Protein AF-A0A349HQV7-F1 (afdb_monomer)

Structure (mmCIF, N/CA/C/O backbone):
data_AF-A0A349HQV7-F1
#
_entry.id   AF-A0A349HQV7-F1
#
loop_
_atom_site.group_PDB
_atom_site.id
_atom_site.type_symbol
_atom_site.label_atom_id
_atom_site.label_alt_id
_atom_site.label_comp_id
_atom_site.label_asym_id
_atom_site.label_entity_id
_atom_site.label_seq_id
_atom_site.pdbx_PDB_ins_code
_atom_site.Cartn_x
_atom_site.Cartn_y
_atom_site.Cartn_z
_atom_site.occupancy
_atom_site.B_iso_or_equiv
_atom_site.auth_seq_id
_atom_site.auth_comp_id
_atom_site.auth_asym_id
_atom_site.auth_atom_id
_atom_site.pdbx_PDB_model_num
ATOM 1 N N . MET A 1 1 ? -11.124 15.371 9.422 1.00 53.09 1 MET A N 1
ATOM 2 C CA . MET A 1 1 ? -10.637 16.451 8.534 1.00 53.09 1 MET A CA 1
ATOM 3 C C . MET A 1 1 ? -11.189 17.777 9.028 1.00 53.09 1 MET A C 1
ATOM 5 O O . MET A 1 1 ? -12.404 17.907 9.092 1.00 53.09 1 MET A O 1
ATOM 9 N N . ASN A 1 2 ? -10.343 18.726 9.435 1.00 53.84 2 ASN A N 1
ATOM 10 C CA . ASN A 1 2 ? -10.795 20.067 9.858 1.00 53.84 2 ASN A CA 1
ATOM 11 C C . ASN A 1 2 ? -10.538 21.164 8.800 1.00 53.84 2 ASN A C 1
ATOM 13 O O . ASN A 1 2 ? -10.767 22.339 9.079 1.00 53.84 2 ASN A O 1
ATOM 17 N N . GLY A 1 3 ? -10.042 20.791 7.612 1.00 57.06 3 GLY A N 1
ATOM 18 C CA . GLY A 1 3 ? -9.853 21.686 6.461 1.00 57.06 3 GLY A CA 1
ATOM 19 C C . GLY A 1 3 ? -8.806 22.789 6.656 1.00 57.06 3 GLY A C 1
ATOM 20 O O . GLY A 1 3 ? -8.738 23.720 5.859 1.00 57.06 3 GLY A O 1
ATOM 21 N N . SER A 1 4 ? -8.005 22.727 7.722 1.00 61.25 4 SER A N 1
ATOM 22 C CA . SER A 1 4 ? -7.025 23.767 8.041 1.00 61.25 4 SER A CA 1
ATOM 23 C C . SER A 1 4 ? -5.736 23.585 7.235 1.00 61.25 4 SER A C 1
ATOM 25 O O . SER A 1 4 ? -5.205 22.482 7.136 1.00 61.25 4 SER A O 1
ATOM 27 N N . THR A 1 5 ? -5.185 24.675 6.693 1.00 69.88 5 THR A N 1
ATOM 28 C CA . THR A 1 5 ? -3.901 24.648 5.974 1.00 69.88 5 THR A CA 1
ATOM 29 C C . THR A 1 5 ? -2.749 24.269 6.911 1.00 69.88 5 THR A C 1
ATOM 31 O O . THR A 1 5 ? -2.482 24.968 7.892 1.00 69.88 5 THR A O 1
ATOM 34 N N . ILE A 1 6 ? -2.029 23.194 6.581 1.00 73.06 6 ILE A N 1
ATOM 35 C CA . ILE A 1 6 ? -0.824 22.760 7.296 1.00 73.06 6 ILE A CA 1
ATOM 36 C C . ILE A 1 6 ? 0.380 23.617 6.871 1.00 73.06 6 ILE A C 1
ATOM 38 O O . ILE A 1 6 ? 0.641 23.803 5.684 1.00 73.06 6 ILE A O 1
ATOM 42 N N . LYS A 1 7 ? 1.118 24.149 7.849 1.00 74.56 7 LYS A N 1
ATOM 43 C CA . LYS A 1 7 ? 2.282 25.030 7.693 1.00 74.56 7 LYS A CA 1
ATOM 44 C C . LYS A 1 7 ? 3.554 24.318 8.143 1.00 74.56 7 LYS A C 1
ATOM 46 O O . LYS A 1 7 ? 3.571 23.579 9.125 1.00 74.56 7 LYS A O 1
ATOM 51 N N . LYS A 1 8 ? 4.653 24.590 7.440 1.00 65.94 8 LYS A N 1
ATOM 52 C CA . LYS A 1 8 ? 5.979 24.070 7.792 1.00 65.94 8 LYS A CA 1
ATOM 53 C C . LYS A 1 8 ? 6.430 24.628 9.154 1.00 65.94 8 LYS A C 1
ATOM 55 O O . LYS A 1 8 ? 6.182 25.795 9.442 1.00 65.94 8 LYS A O 1
ATOM 60 N N . TYR A 1 9 ? 7.126 23.807 9.948 1.00 69.88 9 TYR A N 1
ATOM 61 C CA . TYR A 1 9 ? 7.688 24.148 11.272 1.00 69.88 9 TYR A CA 1
ATOM 62 C C . TYR A 1 9 ? 6.670 24.420 12.394 1.00 69.88 9 TYR A C 1
ATOM 64 O O . TYR A 1 9 ? 7.011 25.048 13.394 1.00 69.88 9 TYR A O 1
ATOM 72 N N . GLN A 1 10 ? 5.437 23.932 12.258 1.00 78.25 10 GLN A N 1
ATOM 73 C CA . GLN A 1 10 ? 4.414 24.029 13.297 1.00 78.25 10 GLN A CA 1
ATOM 74 C C . GLN A 1 10 ? 4.127 22.652 13.914 1.00 78.25 10 GLN A C 1
ATOM 76 O O . GLN A 1 10 ? 4.071 21.645 13.210 1.00 78.25 10 GLN A O 1
ATOM 81 N N . THR A 1 11 ? 3.951 22.607 15.238 1.00 79.69 11 THR A N 1
ATOM 82 C CA . THR A 1 11 ? 3.523 21.394 15.951 1.00 79.69 11 THR A CA 1
ATOM 83 C C . THR A 1 11 ? 2.017 21.216 15.802 1.00 79.69 11 THR A C 1
ATOM 85 O O . THR A 1 11 ? 1.250 22.133 16.097 1.00 79.69 11 THR A O 1
ATOM 88 N N . TYR A 1 12 ? 1.600 20.018 15.398 1.00 79.69 12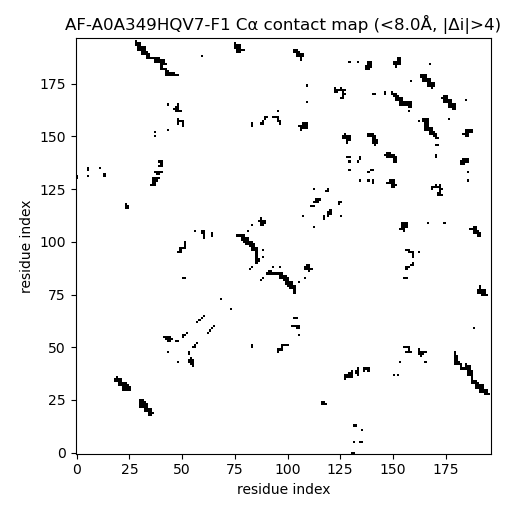 TYR A N 1
ATOM 89 C CA . TYR A 1 12 ? 0.198 19.635 15.265 1.00 79.69 12 TYR A CA 1
ATOM 90 C C . TYR A 1 12 ? -0.118 18.448 16.169 1.00 79.69 12 TYR A C 1
ATOM 92 O O . TYR A 1 12 ? 0.681 17.520 16.291 1.00 79.69 12 TYR A O 1
ATOM 100 N N . TYR A 1 13 ? -1.308 18.467 16.763 1.00 81.25 13 TYR A N 1
ATOM 101 C CA . TYR A 1 13 ? -1.877 17.326 17.469 1.00 81.25 13 TYR A CA 1
ATOM 102 C C . TYR A 1 13 ? -3.077 16.833 16.673 1.00 81.25 13 TYR A C 1
ATOM 104 O O . TYR A 1 13 ? -3.987 17.605 16.370 1.00 81.25 13 TYR A O 1
ATOM 112 N N . PHE A 1 14 ? -3.072 15.549 16.334 1.00 83.69 14 PHE A N 1
ATOM 113 C CA . PHE A 1 14 ? -4.156 14.912 15.600 1.00 83.69 14 PHE A CA 1
ATOM 114 C C . PHE A 1 14 ? -4.926 13.992 16.533 1.00 83.69 14 PHE A C 1
ATOM 116 O O . PHE A 1 14 ? -4.339 13.254 17.327 1.00 83.69 14 PHE A O 1
ATOM 123 N N . LYS A 1 15 ? -6.253 14.026 16.425 1.00 84.38 15 LYS A N 1
ATOM 124 C CA . LYS A 1 15 ? -7.096 13.018 17.057 1.00 84.38 15 LYS A CA 1
ATOM 125 C C . LYS A 1 15 ? -6.881 11.695 16.325 1.00 84.38 15 LYS A C 1
ATOM 127 O O . LYS A 1 15 ? -6.945 11.656 15.100 1.00 84.38 15 LYS A O 1
ATOM 132 N N . VAL A 1 16 ? -6.647 10.624 17.076 1.00 82.12 16 VAL A N 1
ATOM 133 C CA . VAL A 1 16 ? -6.621 9.271 16.516 1.00 82.12 16 VAL A CA 1
ATOM 134 C C . VAL A 1 16 ? -8.064 8.848 16.257 1.00 82.12 16 VAL A C 1
ATOM 136 O O . VAL A 1 16 ? -8.870 8.776 17.186 1.00 82.12 16 VAL A O 1
ATOM 139 N N . GLU A 1 17 ? -8.394 8.619 14.989 1.00 88.12 17 GLU A N 1
ATOM 140 C CA . GLU A 1 17 ? -9.711 8.162 14.543 1.00 88.12 17 GLU A CA 1
ATOM 141 C C . GLU A 1 17 ? -9.610 6.718 14.027 1.00 88.12 17 GLU A C 1
ATOM 143 O O . GLU A 1 17 ? -8.554 6.332 13.517 1.00 88.12 17 GLU A O 1
ATOM 148 N N . PRO A 1 18 ? -10.680 5.909 14.143 1.00 92.88 18 PRO A N 1
ATOM 149 C CA . PRO A 1 18 ? -10.718 4.592 13.518 1.00 92.88 18 PRO A CA 1
ATOM 150 C C . PRO A 1 18 ? -10.419 4.677 12.018 1.00 92.88 18 PRO A C 1
ATOM 152 O O . PRO A 1 18 ? -10.912 5.572 11.325 1.00 92.88 18 PRO A O 1
ATOM 155 N N . ILE A 1 19 ? -9.633 3.729 11.505 1.00 96.75 19 ILE A N 1
ATOM 156 C CA . ILE A 1 19 ? -9.333 3.665 10.073 1.00 96.75 19 ILE A CA 1
ATOM 157 C C . ILE A 1 19 ? -10.628 3.341 9.325 1.00 96.75 19 ILE A C 1
ATOM 159 O O . ILE A 1 19 ? -11.309 2.361 9.627 1.00 96.75 19 ILE A O 1
ATOM 163 N N . LYS A 1 20 ? -10.965 4.167 8.333 1.00 97.94 20 LYS A N 1
ATOM 164 C CA . LYS A 1 20 ? -12.072 3.896 7.416 1.00 97.94 20 LYS A CA 1
ATOM 165 C C . LYS A 1 20 ? -11.591 2.940 6.329 1.00 97.94 20 LYS A C 1
ATOM 167 O O . LYS A 1 20 ? -10.551 3.183 5.718 1.00 97.94 20 LYS A O 1
ATOM 172 N N . TRP A 1 21 ? -12.360 1.890 6.078 1.00 98.38 21 TRP A N 1
ATOM 173 C CA . TRP A 1 21 ? -12.013 0.828 5.138 1.00 98.38 21 TRP A CA 1
ATOM 174 C C . TRP A 1 21 ? -12.996 0.774 3.971 1.00 98.38 21 TRP A C 1
ATOM 176 O O . TRP A 1 21 ? -14.201 0.956 4.152 1.00 98.38 21 TRP A O 1
ATOM 186 N N . ARG A 1 22 ? -12.467 0.489 2.784 1.00 97.81 22 ARG A N 1
ATOM 187 C CA . ARG A 1 22 ? -13.197 0.121 1.575 1.00 97.81 22 ARG A CA 1
ATOM 188 C C . ARG A 1 22 ? -13.162 -1.392 1.428 1.00 97.81 22 ARG A C 1
ATOM 190 O O . ARG A 1 22 ? -12.083 -1.978 1.489 1.00 97.81 22 ARG A O 1
ATOM 197 N N . VAL A 1 23 ? -14.317 -2.007 1.200 1.00 98.31 23 VAL A N 1
ATOM 198 C CA . VAL A 1 23 ? -14.399 -3.432 0.860 1.00 98.31 23 VAL A CA 1
ATOM 199 C C . VAL A 1 23 ? -13.972 -3.603 -0.594 1.00 98.31 23 VAL A C 1
ATOM 201 O O . VAL A 1 23 ? -14.548 -2.967 -1.475 1.00 98.31 23 VAL A O 1
ATOM 204 N N . LEU A 1 24 ? -12.945 -4.417 -0.833 1.00 98.38 24 LEU A N 1
ATOM 205 C CA . LEU A 1 24 ? -12.506 -4.792 -2.179 1.00 98.38 24 LEU A CA 1
ATOM 206 C C . LEU A 1 24 ? -13.131 -6.109 -2.634 1.00 98.38 24 LEU A C 1
ATOM 208 O O . LEU A 1 24 ? -13.410 -6.279 -3.815 1.00 98.38 24 LEU A O 1
ATOM 212 N N . GLU A 1 25 ? -13.329 -7.035 -1.700 1.00 97.69 25 GLU A N 1
ATOM 213 C CA . GLU A 1 25 ? -13.833 -8.375 -1.970 1.00 97.69 25 GLU A CA 1
ATOM 214 C C . GLU A 1 25 ? -14.442 -8.971 -0.697 1.00 97.69 25 GLU A C 1
ATOM 216 O O . GLU A 1 25 ? -13.977 -8.690 0.413 1.00 97.69 25 GLU A O 1
ATOM 221 N N . GLU A 1 26 ? -15.459 -9.807 -0.888 1.00 96.81 26 GLU A N 1
ATOM 222 C CA . GLU A 1 26 ? -16.090 -10.642 0.129 1.00 96.81 26 GLU A CA 1
ATOM 223 C C . GLU A 1 26 ? -16.178 -12.077 -0.400 1.00 96.81 26 GLU A C 1
ATOM 225 O O . GLU A 1 26 ? -16.756 -12.316 -1.461 1.00 96.81 26 GLU A O 1
ATOM 230 N N . VAL A 1 27 ? -15.592 -13.024 0.333 1.00 95.25 27 VAL A N 1
ATOM 231 C CA . VAL A 1 27 ? -15.629 -14.462 0.029 1.00 95.25 27 VAL A CA 1
ATOM 232 C C . VAL A 1 27 ? -15.706 -15.221 1.347 1.00 95.25 27 VAL A C 1
ATOM 234 O O . VAL A 1 27 ? -14.835 -15.040 2.194 1.00 95.25 27 VAL A O 1
ATOM 237 N N . ASP A 1 28 ? -16.718 -16.072 1.517 1.00 92.88 28 ASP A N 1
ATOM 238 C CA . ASP A 1 28 ? -16.859 -16.981 2.666 1.00 92.88 28 ASP A CA 1
ATOM 239 C C . ASP A 1 28 ? -16.615 -16.298 4.033 1.00 92.88 28 ASP A C 1
ATOM 241 O O . ASP A 1 28 ? -15.686 -16.645 4.766 1.00 92.88 28 ASP A O 1
ATOM 245 N N . ASP A 1 29 ? -17.407 -15.264 4.356 1.00 94.44 29 ASP A N 1
ATOM 246 C CA . ASP A 1 29 ? -17.300 -14.421 5.570 1.00 94.44 29 ASP A CA 1
ATOM 247 C C . ASP A 1 29 ? -15.950 -13.696 5.769 1.00 94.44 29 ASP A C 1
ATOM 249 O O . ASP A 1 29 ? -15.701 -13.073 6.814 1.00 94.44 29 ASP A O 1
ATOM 253 N N . THR A 1 30 ? -15.067 -13.760 4.773 1.00 97.25 30 THR A N 1
ATOM 254 C CA . THR A 1 30 ? -13.785 -13.065 4.750 1.00 97.25 30 THR A CA 1
ATOM 255 C C . THR A 1 30 ? -13.876 -11.832 3.871 1.00 97.25 30 THR A C 1
ATOM 257 O O . THR A 1 30 ? -14.339 -11.893 2.736 1.00 97.25 30 THR A O 1
ATOM 260 N N . TYR A 1 31 ? -13.357 -10.716 4.375 1.00 98.31 31 TYR A N 1
ATOM 261 C CA . TYR A 1 31 ? -13.333 -9.447 3.658 1.00 98.31 31 TYR A CA 1
ATOM 262 C C . TYR A 1 31 ? -11.898 -9.012 3.403 1.00 98.31 31 TYR A C 1
ATOM 264 O O . TYR A 1 31 ? -11.086 -8.969 4.333 1.00 98.31 31 TYR A O 1
ATOM 272 N N . THR A 1 32 ? -11.603 -8.636 2.161 1.00 98.56 32 THR A N 1
ATOM 273 C CA . THR A 1 32 ? -10.377 -7.918 1.800 1.00 98.56 32 THR A CA 1
ATOM 274 C C . THR A 1 32 ? -10.675 -6.426 1.832 1.00 98.56 32 THR A C 1
ATOM 276 O O . THR A 1 32 ? -11.557 -5.939 1.122 1.00 98.56 32 THR A O 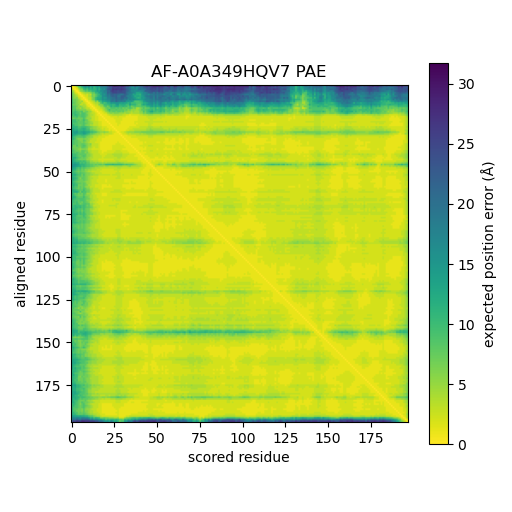1
ATOM 279 N N . LEU A 1 33 ? -9.954 -5.693 2.677 1.00 98.75 33 LEU A N 1
ATOM 280 C CA . LEU A 1 33 ? -10.208 -4.288 2.966 1.00 98.75 33 LEU A CA 1
ATOM 281 C C . LEU A 1 33 ? -8.993 -3.432 2.618 1.00 98.75 33 LEU A C 1
ATOM 283 O O . LEU A 1 33 ? -7.888 -3.750 3.044 1.00 98.75 33 LEU A O 1
ATOM 287 N N . LEU A 1 34 ? -9.207 -2.312 1.932 1.00 98.88 34 LEU A N 1
ATOM 288 C CA . LEU A 1 34 ? -8.204 -1.274 1.664 1.00 98.88 34 LEU A CA 1
ATOM 289 C C . LEU A 1 34 ? -8.541 -0.019 2.466 1.00 98.88 34 LEU A C 1
ATOM 291 O O . LEU A 1 34 ? -9.710 0.358 2.538 1.00 98.88 34 LEU A O 1
ATOM 295 N N . SER A 1 35 ? -7.558 0.663 3.054 1.00 98.75 35 SER A N 1
ATOM 296 C CA . SER A 1 35 ? -7.839 1.935 3.733 1.00 98.75 35 SER A CA 1
ATOM 297 C C . SER A 1 35 ? -8.457 2.939 2.756 1.00 98.75 35 SER A C 1
ATOM 299 O O . SER A 1 35 ? -7.968 3.113 1.642 1.00 98.75 35 SER A O 1
ATOM 301 N N . GLU A 1 36 ? -9.522 3.635 3.150 1.00 98.12 36 GLU A N 1
ATOM 302 C CA . GLU A 1 36 ? -10.215 4.583 2.265 1.00 98.12 36 GLU A CA 1
ATOM 303 C C . GLU A 1 36 ? -9.311 5.759 1.871 1.00 98.12 36 GLU A C 1
ATOM 305 O O . GLU A 1 36 ? -9.388 6.238 0.745 1.00 98.12 36 GLU A O 1
ATOM 310 N N . TYR A 1 37 ? -8.416 6.164 2.776 1.00 98.44 37 TYR A N 1
ATOM 311 C CA . TYR A 1 37 ? -7.501 7.291 2.606 1.00 98.44 37 TYR A CA 1
ATOM 312 C C . TYR A 1 37 ? -6.037 6.849 2.619 1.00 98.44 37 TYR A C 1
ATOM 314 O O . TYR A 1 37 ? -5.711 5.732 3.036 1.00 98.44 37 TYR A O 1
ATOM 322 N N . ILE A 1 38 ? -5.153 7.767 2.227 1.00 98.56 38 ILE A N 1
ATOM 323 C CA . ILE A 1 38 ? -3.710 7.676 2.453 1.00 98.56 38 ILE A CA 1
ATOM 324 C C . ILE A 1 38 ? -3.438 8.142 3.885 1.00 98.56 38 ILE A C 1
ATOM 326 O O . ILE A 1 38 ? -3.625 9.319 4.221 1.00 98.56 38 ILE A O 1
ATOM 330 N N . ILE A 1 39 ? -3.064 7.200 4.748 1.00 97.75 39 ILE A N 1
ATOM 331 C CA . ILE A 1 39 ? -3.133 7.394 6.205 1.00 97.75 39 ILE A CA 1
ATOM 332 C C . ILE A 1 39 ? -1.786 7.663 6.871 1.00 97.75 39 ILE A C 1
ATOM 334 O O . ILE A 1 39 ? -1.771 8.204 7.970 1.00 97.75 39 ILE A O 1
ATOM 338 N N . ASP A 1 40 ? -0.676 7.311 6.227 1.00 97.12 40 ASP A N 1
ATOM 339 C CA . ASP A 1 40 ? 0.662 7.469 6.798 1.00 97.12 40 ASP A CA 1
ATOM 340 C C . ASP A 1 40 ? 1.716 7.674 5.701 1.00 97.12 40 ASP A C 1
ATOM 342 O O . ASP A 1 40 ? 1.423 7.534 4.508 1.00 97.12 40 ASP A O 1
ATOM 346 N N . LYS A 1 41 ? 2.940 8.001 6.116 1.00 95.50 41 LYS A N 1
ATOM 347 C CA . LYS A 1 41 ? 4.120 8.174 5.271 1.00 95.50 41 LYS A CA 1
ATOM 348 C C . LYS A 1 41 ? 5.173 7.156 5.665 1.00 95.50 41 LYS A C 1
ATOM 350 O O . LYS A 1 41 ? 5.652 7.178 6.795 1.00 95.50 41 LYS A O 1
ATOM 355 N N . GLN A 1 42 ? 5.627 6.381 4.692 1.00 97.00 42 GLN A N 1
ATOM 356 C CA . GLN A 1 42 ? 6.766 5.495 4.868 1.00 97.00 42 GLN A CA 1
ATOM 357 C C . GLN A 1 42 ? 7.531 5.390 3.546 1.00 97.00 42 GLN A C 1
ATOM 359 O O . GLN A 1 42 ? 6.918 5.366 2.474 1.00 97.00 42 GLN A O 1
ATOM 364 N N . ILE A 1 43 ? 8.867 5.369 3.614 1.00 97.50 43 ILE A N 1
ATOM 365 C CA . ILE A 1 43 ? 9.677 5.010 2.443 1.00 97.50 43 ILE A CA 1
ATOM 366 C C . ILE A 1 43 ? 9.401 3.549 2.092 1.00 97.50 43 ILE A C 1
ATOM 368 O O . ILE A 1 43 ? 9.070 2.762 2.978 1.00 97.50 43 ILE A O 1
ATOM 372 N N . PHE A 1 44 ? 9.523 3.173 0.823 1.00 98.38 44 PHE A N 1
ATOM 373 C CA . PHE A 1 44 ? 9.373 1.768 0.460 1.00 98.38 44 PHE A CA 1
ATOM 374 C C . PHE A 1 44 ? 10.507 0.945 1.084 1.00 98.38 44 PHE A C 1
ATOM 376 O O . PHE A 1 44 ? 10.265 -0.004 1.826 1.00 98.38 44 PHE A O 1
ATOM 383 N N . ASP A 1 45 ? 11.738 1.360 0.803 1.00 98.19 45 ASP A N 1
ATOM 384 C CA . ASP A 1 45 ? 12.970 0.780 1.324 1.00 98.19 45 ASP A CA 1
ATOM 385 C C . ASP A 1 45 ? 14.124 1.774 1.125 1.00 98.19 45 ASP A C 1
ATOM 387 O O . ASP A 1 45 ? 14.016 2.700 0.315 1.00 98.19 45 ASP A O 1
ATOM 391 N N . ASN A 1 46 ? 15.237 1.588 1.833 1.00 95.31 46 ASN A N 1
ATOM 392 C CA . ASN A 1 46 ? 16.415 2.442 1.678 1.00 95.31 46 ASN A CA 1
ATOM 393 C C . ASN A 1 46 ? 17.333 2.010 0.516 1.00 95.31 46 ASN A C 1
ATOM 395 O O . ASN A 1 46 ? 18.217 2.771 0.122 1.00 95.31 46 ASN A O 1
ATOM 399 N N . ALA A 1 47 ? 17.145 0.806 -0.036 1.00 92.88 47 ALA A N 1
ATOM 400 C CA . ALA A 1 47 ? 18.011 0.272 -1.080 1.00 92.88 47 ALA A CA 1
ATOM 401 C C . ALA A 1 47 ? 17.242 -0.284 -2.282 1.00 92.88 47 ALA A C 1
ATOM 403 O O . ALA A 1 47 ? 17.480 0.175 -3.393 1.00 92.88 47 ALA A O 1
ATOM 404 N N . PHE A 1 48 ? 16.326 -1.239 -2.099 1.00 97.00 48 PHE A N 1
ATOM 405 C CA . PHE A 1 48 ? 15.785 -2.018 -3.221 1.00 97.00 48 PHE A CA 1
ATOM 406 C C . PHE A 1 48 ? 14.265 -2.188 -3.168 1.00 97.00 48 PHE A C 1
ATOM 408 O O . PHE A 1 48 ? 13.632 -2.141 -2.121 1.00 97.00 48 PHE A O 1
ATOM 415 N N . ASN A 1 49 ? 13.657 -2.461 -4.318 1.00 98.00 49 ASN A N 1
ATOM 416 C CA . ASN A 1 49 ? 12.213 -2.637 -4.479 1.00 98.00 49 ASN A CA 1
ATOM 417 C C . ASN A 1 49 ? 11.691 -4.034 -4.084 1.00 98.00 49 ASN A C 1
ATOM 419 O O . ASN A 1 49 ? 10.562 -4.401 -4.413 1.00 98.00 49 ASN A O 1
ATOM 423 N N . ASN A 1 50 ? 12.488 -4.812 -3.351 1.00 98.56 50 ASN A N 1
ATOM 424 C CA . ASN A 1 50 ? 12.112 -6.140 -2.887 1.00 98.56 50 ASN A CA 1
ATOM 425 C C . ASN A 1 50 ? 11.143 -6.043 -1.696 1.00 98.56 50 ASN A C 1
ATOM 427 O O . ASN A 1 50 ? 11.548 -5.738 -0.576 1.00 98.56 50 ASN A O 1
ATOM 431 N N . TYR A 1 51 ? 9.862 -6.340 -1.922 1.00 98.75 51 TYR A N 1
ATOM 432 C CA . TYR A 1 51 ? 8.835 -6.206 -0.887 1.00 98.75 51 TYR A CA 1
ATOM 433 C C . TYR A 1 51 ? 9.045 -7.137 0.319 1.00 98.75 51 TYR A C 1
ATOM 435 O O . TYR A 1 51 ? 8.864 -6.700 1.457 1.00 98.75 51 TYR A O 1
ATOM 443 N N . GLU A 1 52 ? 9.466 -8.389 0.101 1.00 98.69 52 GLU A N 1
ATOM 444 C CA . GLU A 1 52 ? 9.701 -9.384 1.165 1.00 98.69 52 GLU A CA 1
ATOM 445 C C . GLU A 1 52 ? 10.643 -8.852 2.256 1.00 98.69 52 GLU A C 1
ATOM 447 O O . GLU A 1 52 ? 10.410 -9.098 3.446 1.00 98.69 52 GLU A O 1
ATOM 452 N N . ARG A 1 53 ? 11.671 -8.102 1.838 1.00 98.25 53 ARG A N 1
ATOM 453 C CA . ARG A 1 53 ? 12.743 -7.566 2.689 1.00 98.25 53 ARG A CA 1
ATOM 454 C C . ARG A 1 53 ? 12.637 -6.064 2.961 1.00 98.25 53 ARG A C 1
ATOM 456 O O . ARG A 1 53 ? 13.535 -5.519 3.589 1.00 98.25 53 ARG A O 1
ATOM 463 N N . SER A 1 54 ? 11.579 -5.415 2.484 1.00 98.62 54 SER A N 1
ATOM 464 C CA . SER A 1 54 ? 11.429 -3.961 2.563 1.00 98.62 54 SER A CA 1
ATOM 465 C C . SER A 1 54 ? 11.160 -3.457 3.983 1.00 98.62 54 SER A C 1
ATOM 467 O O . SER A 1 54 ? 10.387 -4.063 4.738 1.00 98.62 54 SER A O 1
ATOM 469 N N . GLU A 1 55 ? 11.697 -2.277 4.302 1.00 98.44 55 GLU A N 1
ATOM 470 C CA . GLU A 1 55 ? 11.328 -1.532 5.515 1.00 98.44 55 GLU A CA 1
ATOM 471 C C . GLU A 1 55 ? 9.814 -1.255 5.592 1.00 98.44 55 GLU A C 1
ATOM 473 O O . GLU A 1 55 ? 9.226 -1.280 6.676 1.00 98.44 55 GLU A O 1
ATOM 478 N N . MET A 1 56 ? 9.150 -1.038 4.448 1.00 98.75 56 MET A N 1
ATOM 479 C CA . MET A 1 56 ? 7.693 -0.889 4.372 1.00 98.75 56 MET A CA 1
ATOM 480 C C . MET A 1 56 ? 6.960 -2.108 4.938 1.00 98.75 56 MET A C 1
ATOM 482 O O . MET A 1 56 ? 6.062 -1.962 5.772 1.00 98.75 56 MET A O 1
ATOM 486 N N . ARG A 1 57 ? 7.325 -3.321 4.502 1.00 98.75 57 ARG A N 1
ATOM 487 C CA . ARG A 1 57 ? 6.678 -4.555 4.964 1.00 98.75 57 ARG A CA 1
ATOM 488 C C . ARG A 1 57 ? 6.919 -4.787 6.452 1.00 98.75 57 ARG A C 1
ATOM 490 O O . ARG A 1 57 ? 5.982 -5.174 7.162 1.00 98.75 57 ARG A O 1
ATOM 497 N N . GLU A 1 58 ? 8.145 -4.547 6.917 1.00 98.62 58 GLU A N 1
ATOM 498 C CA . GLU A 1 58 ? 8.493 -4.638 8.335 1.00 98.62 58 GLU A CA 1
ATOM 499 C C . GLU A 1 58 ? 7.637 -3.674 9.165 1.00 98.62 58 GLU A C 1
ATOM 501 O O . GLU A 1 58 ? 6.993 -4.083 10.134 1.00 98.62 58 GLU A O 1
ATOM 506 N N . TRP A 1 59 ? 7.558 -2.408 8.754 1.00 98.75 59 TRP A N 1
ATOM 507 C CA . TRP A 1 59 ? 6.760 -1.397 9.437 1.00 98.75 59 TRP A CA 1
ATOM 508 C C . TRP A 1 59 ? 5.266 -1.750 9.460 1.00 98.75 59 TRP A C 1
ATOM 510 O O . TRP A 1 59 ? 4.644 -1.664 10.524 1.00 98.75 59 TRP A O 1
ATOM 520 N N . LEU A 1 60 ? 4.701 -2.205 8.332 1.00 98.88 60 LEU A N 1
ATOM 521 C CA . LEU A 1 60 ? 3.293 -2.607 8.216 1.00 98.88 60 LEU A CA 1
ATOM 522 C C . LEU A 1 60 ? 2.929 -3.719 9.209 1.00 98.88 60 LEU A C 1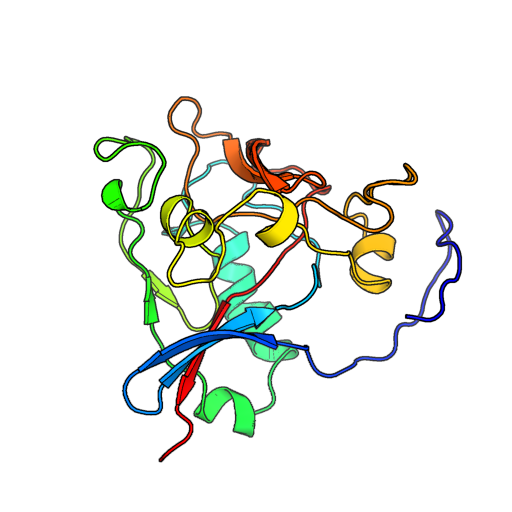
ATOM 524 O O . LEU A 1 60 ? 1.915 -3.623 9.903 1.00 98.88 60 LEU A O 1
ATOM 528 N N . ASN A 1 61 ? 3.762 -4.759 9.296 1.00 98.81 61 ASN A N 1
ATOM 529 C CA . ASN A 1 61 ? 3.472 -5.958 10.089 1.00 98.81 61 ASN A CA 1
ATOM 530 C C . ASN A 1 61 ? 3.945 -5.869 11.546 1.00 98.81 61 ASN A C 1
ATOM 532 O O . ASN A 1 61 ? 3.486 -6.653 12.376 1.00 98.81 61 ASN A O 1
ATOM 536 N N . ASN A 1 62 ? 4.791 -4.890 11.878 1.00 98.62 62 ASN A N 1
ATOM 537 C CA . ASN A 1 62 ? 5.234 -4.624 13.243 1.00 98.62 62 ASN A CA 1
ATOM 538 C C . ASN A 1 62 ? 4.595 -3.345 13.790 1.00 98.62 62 ASN A C 1
ATOM 540 O O . ASN A 1 62 ? 3.540 -3.399 14.423 1.00 98.62 62 ASN A O 1
ATOM 544 N N . SER A 1 63 ? 5.234 -2.195 13.583 1.00 97.94 63 SER A N 1
ATOM 545 C CA . SER A 1 63 ? 4.869 -0.925 14.220 1.00 97.94 63 SER A CA 1
ATOM 546 C C . SER A 1 63 ? 3.440 -0.492 13.902 1.00 97.94 63 SER A C 1
ATOM 548 O O . SER A 1 63 ? 2.682 -0.173 14.819 1.00 97.94 63 SER A O 1
ATOM 550 N N . PHE A 1 64 ? 3.050 -0.524 12.625 1.00 98.25 64 PHE A N 1
ATOM 551 C CA . PHE A 1 64 ? 1.707 -0.147 12.199 1.00 98.25 64 PHE A CA 1
ATOM 552 C C . PHE A 1 64 ? 0.663 -1.119 12.752 1.00 98.25 64 PHE A C 1
ATOM 554 O O . PHE A 1 64 ? -0.230 -0.696 13.482 1.00 98.25 64 PHE A O 1
ATOM 561 N N . TYR A 1 65 ? 0.799 -2.424 12.493 1.00 98.56 65 TYR A N 1
ATOM 562 C CA . TYR A 1 65 ? -0.140 -3.430 12.999 1.00 98.56 65 TYR A CA 1
ATOM 563 C C . TYR A 1 65 ? -0.313 -3.359 14.522 1.00 98.56 65 TYR A C 1
ATOM 565 O O . TYR A 1 65 ? -1.427 -3.465 15.042 1.00 98.56 65 TYR A O 1
ATOM 573 N N . ASN A 1 66 ? 0.779 -3.151 15.262 1.00 98.06 66 ASN A N 1
ATOM 574 C CA . ASN A 1 66 ? 0.706 -3.141 16.713 1.00 98.06 66 ASN A CA 1
ATOM 575 C C . ASN A 1 66 ? 0.040 -1.900 17.296 1.00 98.06 66 ASN A C 1
ATOM 577 O O . ASN A 1 66 ? -0.618 -2.030 18.330 1.00 98.06 66 ASN A O 1
ATOM 581 N N . LYS A 1 67 ? 0.199 -0.752 16.634 1.00 95.62 67 LYS A N 1
ATOM 582 C CA . LYS A 1 67 ? -0.334 0.545 17.057 1.00 95.62 67 LYS A CA 1
ATOM 583 C C . LYS A 1 67 ? -1.761 0.792 16.564 1.00 95.62 67 LYS A C 1
ATOM 585 O O . LYS A 1 67 ? -2.542 1.405 17.284 1.00 95.62 67 LYS A O 1
ATOM 590 N N . SER A 1 68 ? -2.086 0.344 15.354 1.00 96.06 68 SER A N 1
ATOM 591 C CA . SER A 1 68 ? -3.331 0.694 14.659 1.00 96.06 68 SER A CA 1
ATOM 592 C C . SER A 1 68 ? -4.525 -0.170 15.054 1.00 96.06 68 SER A C 1
ATOM 594 O O . SER A 1 68 ? -5.658 0.251 14.842 1.00 96.06 68 SER A O 1
ATOM 596 N N . PHE A 1 69 ? -4.290 -1.358 15.619 1.00 97.06 69 PHE A N 1
ATOM 597 C CA . PHE A 1 69 ? -5.347 -2.314 15.949 1.00 97.06 69 PHE A CA 1
ATOM 598 C C . PHE A 1 69 ? -5.327 -2.691 17.431 1.00 97.06 69 PHE A C 1
ATOM 600 O O . PHE A 1 69 ? -4.287 -3.023 18.007 1.00 97.06 69 PHE A O 1
ATOM 607 N N . SER A 1 70 ? -6.505 -2.697 18.043 1.00 96.19 70 SER A N 1
ATOM 608 C CA . SER A 1 70 ? -6.738 -3.225 19.384 1.00 96.19 70 SER A CA 1
ATOM 609 C C . SER A 1 70 ? -6.527 -4.740 19.441 1.00 96.19 70 SER A C 1
ATOM 611 O O . SER A 1 70 ? -6.551 -5.438 18.426 1.00 96.19 70 SER A O 1
ATOM 613 N N . THR A 1 71 ? -6.382 -5.284 20.652 1.00 96.81 71 THR A N 1
ATOM 614 C CA . THR A 1 71 ? -6.293 -6.736 20.863 1.00 96.81 71 THR A CA 1
ATOM 615 C C . THR A 1 71 ? -7.456 -7.478 20.207 1.00 96.81 71 THR A C 1
ATOM 617 O O . THR A 1 71 ? -7.228 -8.501 19.571 1.00 96.81 71 THR A O 1
ATOM 620 N N . LEU A 1 72 ? -8.683 -6.952 20.308 1.00 95.00 72 LEU A N 1
ATOM 621 C CA . LEU A 1 72 ? -9.867 -7.583 19.725 1.00 95.00 72 LEU A CA 1
ATOM 622 C C . LEU A 1 72 ? -9.824 -7.569 18.192 1.00 95.00 72 LEU A C 1
ATOM 624 O O . LEU A 1 72 ? -10.034 -8.612 17.575 1.00 95.00 72 LEU A O 1
ATOM 628 N N . GLU A 1 73 ? -9.494 -6.435 17.574 1.00 96.44 73 GLU A N 1
ATOM 629 C CA . GLU A 1 73 ? -9.378 -6.327 16.110 1.00 96.44 73 GLU A CA 1
ATOM 630 C C . GLU A 1 73 ? -8.293 -7.259 15.566 1.00 96.44 73 GLU A C 1
ATOM 632 O O . GLU A 1 73 ? -8.525 -7.982 14.598 1.00 96.44 73 GLU A O 1
ATOM 637 N N . LYS A 1 74 ? -7.144 -7.349 16.250 1.00 97.69 74 LYS A N 1
ATOM 638 C CA . LYS A 1 74 ? -6.061 -8.278 15.893 1.00 97.69 74 LYS A CA 1
ATOM 639 C C . LYS A 1 74 ? -6.520 -9.736 15.842 1.00 97.69 74 LYS A C 1
ATOM 641 O O . LYS A 1 74 ? -6.006 -10.499 15.029 1.00 97.69 74 LYS A O 1
ATOM 646 N N . THR A 1 75 ? -7.503 -10.142 16.654 1.00 97.06 75 THR A N 1
ATOM 647 C CA . THR A 1 75 ? -8.039 -11.514 16.582 1.00 97.06 75 THR A CA 1
ATOM 648 C C . THR A 1 75 ? -8.805 -11.797 15.292 1.00 97.06 75 THR A C 1
ATOM 650 O O . THR A 1 75 ? -8.946 -12.967 14.932 1.00 97.06 75 THR A O 1
ATOM 653 N N . ARG A 1 76 ? -9.308 -10.761 14.612 1.00 97.19 76 ARG A N 1
ATOM 654 C CA . ARG A 1 76 ? -10.086 -10.865 13.372 1.00 97.19 76 ARG A CA 1
ATOM 655 C C . ARG A 1 76 ? -9.217 -10.755 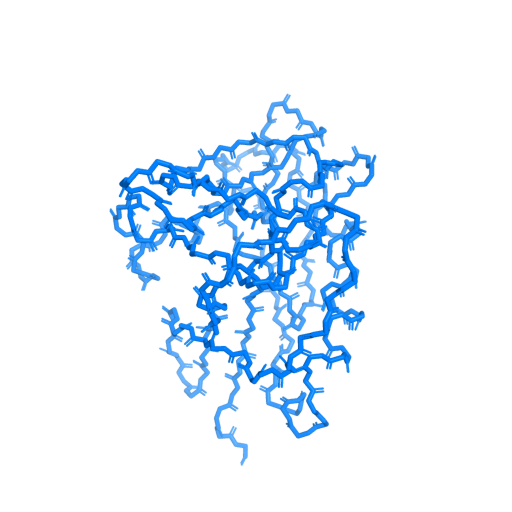12.123 1.00 97.19 76 ARG A C 1
ATOM 657 O O . ARG A 1 76 ? -9.635 -11.241 11.079 1.00 97.19 76 ARG A O 1
ATOM 664 N N . ILE A 1 77 ? -8.020 -10.173 12.227 1.00 98.38 77 ILE A N 1
ATOM 665 C CA . ILE A 1 77 ? -7.091 -10.018 11.100 1.00 98.38 77 ILE A CA 1
ATOM 666 C C . ILE A 1 77 ? -6.398 -11.350 10.788 1.00 98.38 77 ILE A C 1
ATOM 668 O O . ILE A 1 77 ? -5.664 -11.929 11.602 1.00 98.38 77 ILE A O 1
ATOM 672 N N . LEU A 1 78 ? -6.605 -11.826 9.567 1.00 98.31 78 LEU A N 1
ATOM 673 C CA . LEU A 1 78 ? -6.038 -13.062 9.049 1.00 98.31 78 LEU A CA 1
ATOM 674 C C . LEU A 1 78 ? -4.578 -12.869 8.639 1.00 98.31 78 LEU A C 1
ATOM 676 O O . LEU A 1 78 ? -4.172 -11.803 8.184 1.00 98.31 78 LEU A O 1
ATOM 680 N N . THR A 1 79 ? -3.776 -13.922 8.804 1.00 98.62 79 THR A N 1
ATOM 681 C CA . THR A 1 79 ? -2.477 -13.992 8.122 1.00 98.62 79 THR A CA 1
ATOM 682 C C . THR A 1 79 ? -2.744 -14.428 6.693 1.00 98.62 79 THR A C 1
ATOM 684 O O . THR A 1 79 ? -3.388 -15.452 6.482 1.00 98.62 79 THR A O 1
ATOM 687 N N . THR A 1 80 ? -2.270 -13.648 5.732 1.00 98.31 80 THR A N 1
ATOM 688 C CA . THR A 1 80 ? -2.533 -13.849 4.308 1.00 98.31 80 THR A CA 1
ATOM 689 C C . THR A 1 80 ? -1.249 -14.253 3.608 1.00 98.31 80 THR A C 1
ATOM 691 O O . THR A 1 80 ? -0.224 -13.601 3.800 1.00 98.31 80 THR A O 1
ATOM 694 N N . ILE A 1 81 ? -1.312 -15.290 2.771 1.00 98.69 81 ILE A N 1
ATOM 695 C CA . ILE A 1 81 ? -0.252 -15.552 1.796 1.00 98.69 81 ILE A CA 1
ATOM 696 C C . ILE A 1 81 ? -0.372 -14.481 0.712 1.00 98.69 81 ILE A C 1
ATOM 698 O O . ILE A 1 81 ? -1.329 -14.483 -0.060 1.00 98.69 81 ILE A O 1
ATOM 702 N N . VAL A 1 82 ? 0.573 -13.549 0.687 1.00 98.75 82 VAL A N 1
ATOM 703 C CA . VAL A 1 82 ? 0.630 -12.472 -0.302 1.00 98.75 82 VAL A CA 1
ATOM 704 C C . VAL A 1 82 ? 1.511 -12.936 -1.458 1.00 98.75 82 VAL A C 1
ATOM 706 O O . VAL A 1 82 ? 2.698 -13.208 -1.269 1.00 98.75 82 VAL A O 1
ATOM 709 N N . ASP A 1 83 ? 0.922 -13.053 -2.650 1.00 98.75 83 ASP A N 1
ATOM 710 C CA . ASP A 1 83 ? 1.628 -13.481 -3.861 1.00 98.75 83 ASP A CA 1
ATOM 711 C C . ASP A 1 83 ? 2.488 -12.343 -4.418 1.00 98.75 83 ASP A C 1
ATOM 713 O O . ASP A 1 83 ? 1.952 -11.421 -5.027 1.00 98.75 83 ASP A O 1
ATOM 717 N N . ASN A 1 84 ? 3.807 -12.397 -4.217 1.00 98.75 84 ASN A N 1
ATOM 718 C CA . ASN A 1 84 ? 4.775 -11.417 -4.728 1.00 98.75 84 ASN A CA 1
ATOM 719 C C . ASN A 1 84 ? 5.482 -11.887 -6.006 1.00 98.75 84 ASN A C 1
ATOM 721 O O . ASN A 1 84 ? 6.468 -11.276 -6.430 1.00 98.75 84 ASN A O 1
ATOM 725 N N . SER A 1 85 ? 4.981 -12.955 -6.631 1.00 98.62 85 SER A N 1
ATOM 726 C CA . SER A 1 85 ? 5.522 -13.454 -7.887 1.00 98.62 85 SER A CA 1
ATOM 727 C C . SER A 1 85 ? 5.333 -12.448 -9.024 1.00 98.62 85 SER A C 1
ATOM 729 O O . SER A 1 85 ? 4.497 -11.537 -8.974 1.00 98.62 85 SER A O 1
ATOM 731 N N . ALA A 1 86 ? 6.091 -12.655 -10.103 1.00 98.62 86 ALA A N 1
ATOM 732 C CA . ALA A 1 86 ? 6.046 -11.819 -11.297 1.00 98.62 86 ALA A CA 1
ATOM 733 C C . ALA A 1 86 ? 4.630 -11.687 -11.891 1.00 98.62 86 ALA A C 1
ATOM 735 O O . ALA A 1 86 ? 4.315 -10.648 -12.473 1.00 98.62 86 ALA A O 1
ATOM 736 N N . SER A 1 87 ? 3.759 -12.686 -11.685 1.00 98.25 87 SER A N 1
ATOM 737 C CA . SER A 1 87 ? 2.365 -12.684 -12.151 1.00 98.25 87 SER A CA 1
ATOM 738 C C . SER A 1 87 ? 1.557 -11.492 -11.624 1.00 98.25 87 SER A C 1
ATOM 740 O O . SER A 1 87 ? 0.657 -11.019 -12.309 1.00 98.25 87 SER A O 1
ATOM 742 N N . THR A 1 88 ? 1.919 -10.966 -10.449 1.00 98.38 88 THR A N 1
ATOM 743 C CA . THR A 1 88 ? 1.244 -9.832 -9.800 1.00 98.38 88 THR A CA 1
ATOM 744 C C . THR A 1 88 ? 1.852 -8.475 -10.159 1.00 98.38 88 THR A C 1
ATOM 746 O O . THR A 1 88 ? 1.351 -7.435 -9.732 1.00 98.38 88 THR A O 1
ATOM 749 N N . THR A 1 89 ? 2.909 -8.457 -10.973 1.00 98.56 89 THR A N 1
ATOM 750 C CA . THR A 1 89 ? 3.589 -7.237 -11.431 1.00 98.56 89 THR A CA 1
ATOM 751 C C . THR A 1 89 ? 3.135 -6.835 -12.841 1.00 98.56 89 THR A C 1
ATOM 753 O O . THR A 1 89 ? 2.255 -7.468 -13.421 1.00 98.56 89 THR A O 1
ATOM 756 N N . ILE A 1 90 ? 3.744 -5.799 -13.430 1.00 97.19 90 ILE A N 1
ATOM 757 C CA . ILE A 1 90 ? 3.480 -5.398 -14.824 1.00 97.19 90 ILE A CA 1
ATOM 758 C C . ILE A 1 90 ? 3.833 -6.482 -15.859 1.00 97.19 90 ILE A C 1
ATOM 760 O O . ILE A 1 90 ? 3.260 -6.496 -16.946 1.00 97.19 90 ILE A O 1
ATOM 764 N N . SER A 1 91 ? 4.764 -7.384 -15.538 1.00 97.25 91 SER A N 1
ATOM 765 C CA . SER A 1 91 ? 5.230 -8.438 -16.440 1.00 97.25 91 SER A CA 1
ATOM 766 C C . SER A 1 91 ? 5.332 -9.768 -15.707 1.00 97.25 91 SER A C 1
ATOM 768 O O . SER A 1 91 ? 5.978 -9.855 -14.665 1.00 97.25 91 SER A O 1
ATOM 770 N N . SER A 1 92 ? 4.795 -10.833 -16.303 1.00 96.25 92 SER A N 1
ATOM 771 C CA . SER A 1 92 ? 4.887 -12.201 -15.776 1.00 96.25 92 SER A CA 1
ATOM 772 C C . SER A 1 92 ? 6.315 -12.762 -15.734 1.00 96.25 92 SER A C 1
ATOM 774 O O . SER A 1 92 ? 6.514 -13.877 -15.262 1.00 96.25 92 SER A O 1
ATOM 776 N N . SER A 1 93 ? 7.309 -12.010 -16.216 1.00 97.06 93 SER A N 1
ATOM 777 C CA . SER A 1 93 ? 8.736 -12.338 -16.155 1.00 97.06 93 SER A CA 1
ATOM 778 C C . SER A 1 93 ? 9.566 -11.234 -15.483 1.00 97.06 93 SER A C 1
ATOM 780 O O . SER A 1 93 ? 10.721 -11.021 -15.849 1.00 97.06 93 SER A O 1
ATOM 782 N N . ASN A 1 94 ? 8.976 -10.471 -14.558 1.00 98.31 94 ASN A N 1
ATOM 783 C CA . ASN A 1 94 ? 9.678 -9.412 -13.837 1.00 98.31 94 ASN A CA 1
ATOM 784 C C . ASN A 1 94 ? 10.809 -9.982 -12.957 1.00 98.31 94 ASN A C 1
ATOM 786 O O . ASN A 1 94 ? 10.508 -10.739 -12.032 1.00 98.31 94 ASN A O 1
ATOM 790 N N . PRO A 1 95 ? 12.088 -9.629 -13.211 1.00 98.06 95 PRO A N 1
ATOM 791 C CA . PRO A 1 95 ? 13.223 -10.208 -12.501 1.00 98.06 95 PRO A CA 1
ATOM 792 C C . PRO A 1 95 ? 13.357 -9.677 -11.069 1.00 98.06 95 PRO A C 1
ATOM 794 O O . PRO A 1 95 ? 14.064 -10.285 -10.275 1.00 98.06 95 PRO A O 1
ATOM 797 N N . ASN A 1 96 ? 12.667 -8.581 -10.734 1.00 98.31 96 ASN A N 1
ATOM 798 C CA . ASN A 1 96 ? 12.702 -7.969 -9.406 1.00 98.31 96 ASN A CA 1
ATOM 799 C C . ASN A 1 96 ? 11.611 -8.515 -8.470 1.00 98.31 96 ASN A C 1
ATOM 801 O O . ASN A 1 96 ? 11.542 -8.118 -7.308 1.00 98.31 96 ASN A O 1
ATOM 805 N N . ALA A 1 97 ? 10.739 -9.408 -8.961 1.00 98.38 97 ALA A N 1
ATOM 806 C CA . ALA A 1 97 ? 9.770 -10.112 -8.124 1.00 98.38 97 ALA A CA 1
ATOM 807 C C . ALA A 1 97 ? 10.470 -10.903 -7.002 1.00 98.38 97 ALA A C 1
ATOM 809 O O . ALA A 1 97 ? 11.631 -11.295 -7.124 1.00 98.38 97 ALA A O 1
ATOM 810 N N . CYS A 1 98 ? 9.760 -11.158 -5.905 1.00 98.56 98 CYS A N 1
ATOM 811 C CA . CYS A 1 98 ? 10.321 -11.823 -4.727 1.00 98.56 98 CYS A CA 1
ATOM 812 C C . CYS A 1 98 ? 9.432 -12.971 -4.242 1.00 98.56 98 CYS A C 1
ATOM 814 O O . CYS A 1 98 ? 8.390 -13.264 -4.832 1.00 98.56 98 CYS A O 1
ATOM 816 N N . ASN A 1 99 ? 9.845 -13.642 -3.164 1.00 98.75 99 ASN A N 1
ATOM 817 C CA . ASN A 1 99 ? 9.055 -14.732 -2.608 1.00 98.75 99 ASN A CA 1
ATOM 818 C C . ASN A 1 99 ? 7.743 -14.223 -2.007 1.00 98.75 99 ASN A C 1
ATOM 820 O O . ASN A 1 99 ? 7.619 -13.077 -1.556 1.00 98.75 99 ASN A O 1
ATOM 824 N N . ASN A 1 100 ? 6.768 -15.124 -1.958 1.00 98.81 100 ASN A N 1
ATOM 825 C CA . ASN A 1 100 ? 5.511 -14.882 -1.269 1.00 98.81 100 ASN A CA 1
ATOM 826 C C . ASN A 1 100 ? 5.745 -14.717 0.233 1.00 98.81 100 ASN A C 1
ATOM 828 O O . ASN A 1 100 ? 6.619 -15.357 0.820 1.00 98.81 100 ASN A O 1
ATOM 832 N N . THR A 1 101 ? 4.930 -13.874 0.854 1.00 98.88 101 THR A N 1
ATOM 833 C CA . THR A 1 101 ? 5.031 -13.534 2.276 1.00 98.88 101 THR A CA 1
ATOM 834 C C . THR A 1 101 ? 3.779 -13.952 3.035 1.00 98.88 101 THR A C 1
ATOM 836 O O . THR A 1 101 ? 2.739 -14.226 2.442 1.00 98.88 101 THR A O 1
ATOM 839 N N . ASN A 1 102 ? 3.881 -14.017 4.363 1.00 98.81 102 ASN A N 1
ATOM 840 C CA . ASN A 1 102 ? 2.750 -14.243 5.261 1.00 98.81 102 ASN A CA 1
ATOM 841 C C . ASN A 1 102 ? 2.500 -12.966 6.062 1.00 98.81 102 ASN A C 1
ATOM 843 O O . ASN A 1 102 ? 3.201 -12.712 7.042 1.00 98.81 102 ASN A O 1
ATOM 847 N N . ASP A 1 103 ? 1.518 -12.172 5.638 1.00 98.88 103 ASP A N 1
ATOM 848 C CA . ASP A 1 103 ? 1.328 -10.808 6.134 1.00 98.88 103 ASP A CA 1
ATOM 849 C C . ASP A 1 103 ? -0.044 -10.625 6.793 1.00 98.88 103 ASP A C 1
ATOM 851 O O . ASP A 1 103 ? -1.055 -11.180 6.358 1.00 98.88 103 ASP A O 1
ATOM 855 N N . LYS A 1 104 ? -0.076 -9.829 7.863 1.00 98.81 104 LYS A N 1
ATOM 856 C CA . LYS A 1 104 ? -1.305 -9.323 8.497 1.00 98.81 104 LYS A CA 1
ATOM 857 C C . LYS A 1 104 ? -1.784 -8.039 7.831 1.00 98.81 104 LYS A C 1
ATOM 859 O O . LYS A 1 104 ? -2.985 -7.813 7.718 1.00 98.81 104 LYS A O 1
ATOM 864 N N . VAL A 1 105 ? -0.832 -7.206 7.416 1.00 98.94 105 VAL A N 1
ATOM 865 C CA . VAL A 1 105 ? -1.067 -5.941 6.723 1.00 98.94 105 VAL A CA 1
ATOM 866 C C . VAL A 1 105 ? -0.120 -5.872 5.532 1.00 98.94 105 VAL A C 1
ATOM 868 O O . VAL A 1 105 ? 1.070 -6.154 5.674 1.00 98.94 105 VAL A O 1
ATOM 871 N N . TYR A 1 106 ? -0.635 -5.515 4.361 1.00 98.94 106 TYR A N 1
ATOM 872 C CA . TYR A 1 106 ? 0.145 -5.467 3.122 1.00 98.94 106 TYR A CA 1
ATOM 873 C C . TYR A 1 106 ? -0.303 -4.319 2.209 1.00 98.94 106 TYR A C 1
ATOM 875 O O . TYR A 1 106 ? -1.203 -3.563 2.562 1.00 98.94 106 TYR A O 1
ATOM 883 N N . LEU A 1 107 ? 0.346 -4.150 1.056 1.00 98.94 107 LEU A N 1
ATOM 884 C CA . LEU A 1 107 ? -0.068 -3.206 0.008 1.00 98.94 107 LEU A CA 1
ATOM 885 C C . LEU A 1 107 ? -0.653 -3.962 -1.187 1.00 98.94 107 LEU A C 1
ATOM 887 O O . LEU A 1 107 ? -0.300 -5.115 -1.423 1.00 98.94 107 LEU A O 1
ATOM 891 N N . LEU A 1 108 ? -1.492 -3.310 -1.990 1.00 98.88 108 LEU A N 1
ATOM 892 C CA . LEU A 1 108 ? -1.924 -3.894 -3.263 1.00 98.88 108 LEU A CA 1
ATOM 893 C C . LEU A 1 108 ? -0.736 -4.077 -4.218 1.00 98.88 108 LEU A C 1
ATOM 895 O O . LEU A 1 108 ? 0.197 -3.270 -4.239 1.00 98.88 108 LEU A O 1
ATOM 899 N N . SER A 1 109 ? -0.783 -5.126 -5.033 1.00 98.88 109 SER A N 1
ATOM 900 C CA . SER A 1 109 ? 0.089 -5.278 -6.201 1.00 98.88 109 SER A CA 1
ATOM 901 C C . SER A 1 109 ? -0.357 -4.427 -7.390 1.00 98.88 109 SER A C 1
ATOM 903 O O . SER A 1 109 ? -1.452 -3.862 -7.415 1.00 98.88 109 SER A O 1
ATOM 905 N N . TYR A 1 110 ? 0.487 -4.395 -8.419 1.00 98.75 110 TYR A N 1
ATOM 906 C CA . TYR A 1 110 ? 0.187 -3.835 -9.731 1.00 98.75 110 TYR A CA 1
ATOM 907 C C . TYR A 1 110 ? -1.089 -4.438 -10.330 1.00 98.75 110 TYR A C 1
ATOM 909 O O . TYR A 1 110 ? -1.951 -3.696 -10.801 1.00 98.75 110 TYR A O 1
ATOM 917 N N . GLN A 1 111 ? -1.235 -5.768 -10.308 1.00 98.56 111 GLN A N 1
ATOM 918 C CA . GLN A 1 111 ? -2.417 -6.422 -10.879 1.00 98.56 111 GLN A CA 1
ATOM 919 C C . GLN A 1 111 ? -3.669 -6.211 -10.028 1.00 98.56 111 GLN A C 1
ATOM 921 O O . GLN A 1 111 ? -4.731 -5.918 -10.571 1.00 98.56 111 GLN A O 1
ATOM 926 N N . GLU A 1 112 ? -3.554 -6.265 -8.699 1.00 98.69 112 GLU A N 1
ATOM 927 C CA . GLU A 1 112 ? -4.683 -5.980 -7.806 1.00 98.69 112 GLU A CA 1
ATOM 928 C C . GLU A 1 112 ? -5.183 -4.541 -7.968 1.00 98.69 112 GLU A C 1
ATOM 930 O O . GLU A 1 112 ? -6.388 -4.318 -8.042 1.00 98.69 112 GLU A O 1
ATOM 935 N N . ALA A 1 113 ? -4.279 -3.569 -8.128 1.00 98.44 113 ALA A N 1
ATOM 936 C CA . ALA A 1 113 ? -4.645 -2.186 -8.424 1.00 98.44 113 ALA A CA 1
ATOM 937 C C . ALA A 1 113 ? -5.342 -2.030 -9.790 1.00 98.44 113 ALA A C 1
ATOM 939 O O . ALA A 1 113 ? -6.000 -1.026 -10.025 1.00 98.44 113 ALA A O 1
ATOM 940 N N . ARG A 1 114 ? -5.246 -3.003 -10.701 1.00 97.81 114 ARG A N 1
ATOM 941 C CA . ARG A 1 114 ? -5.942 -3.005 -12.003 1.00 97.81 114 ARG A CA 1
ATOM 942 C C . ARG A 1 114 ? -7.181 -3.894 -12.029 1.00 97.81 114 ARG A C 1
ATOM 944 O O . ARG A 1 114 ? -7.831 -3.994 -13.068 1.00 97.81 114 ARG A O 1
ATOM 951 N N . SER A 1 115 ? -7.496 -4.550 -10.918 1.00 97.94 115 SER A N 1
ATOM 952 C CA . SER A 1 115 ? -8.584 -5.514 -10.853 1.00 97.94 115 SER A CA 1
ATOM 953 C C . SER A 1 115 ? -9.937 -4.808 -10.923 1.00 97.94 115 SER A C 1
ATOM 955 O O . SER A 1 115 ? -10.286 -4.010 -10.050 1.00 97.94 115 SER A O 1
ATOM 957 N N . SER A 1 116 ? -10.737 -5.128 -11.944 1.00 97.06 116 SER A N 1
ATOM 958 C CA . SER A 1 116 ? -12.136 -4.694 -12.006 1.00 97.06 116 SER A CA 1
ATOM 959 C C . SER A 1 116 ? -12.987 -5.347 -10.916 1.00 97.06 116 SER A C 1
ATOM 961 O O . SER A 1 116 ? -13.947 -4.724 -10.470 1.00 97.06 116 SER A O 1
ATOM 963 N N . THR A 1 117 ? -12.608 -6.536 -10.430 1.00 96.38 11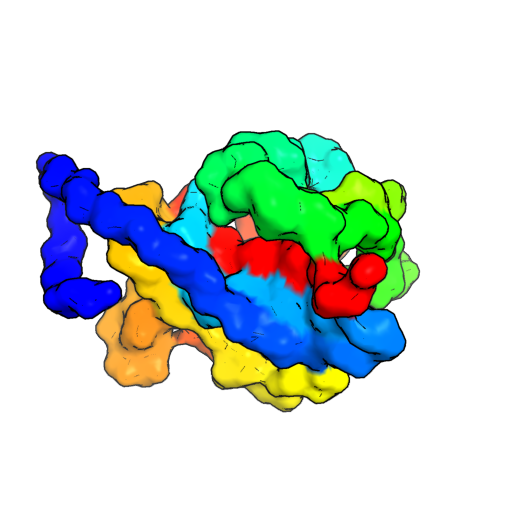7 THR A N 1
ATOM 964 C CA . THR A 1 117 ? -13.234 -7.177 -9.262 1.00 96.38 117 THR A CA 1
ATOM 965 C C . THR A 1 117 ? -13.097 -6.302 -8.018 1.00 96.38 117 THR A C 1
ATOM 967 O O . THR A 1 117 ? -14.053 -6.156 -7.271 1.00 96.38 117 THR A O 1
ATOM 970 N N . TYR A 1 118 ? -11.952 -5.632 -7.848 1.00 97.94 118 TYR A N 1
ATOM 971 C CA . TYR A 1 118 ? -11.727 -4.663 -6.764 1.00 97.94 118 TYR A CA 1
ATOM 972 C C . TYR A 1 118 ? -12.280 -3.259 -7.084 1.00 97.94 118 TYR A C 1
ATOM 974 O O . TYR A 1 118 ? -12.019 -2.297 -6.361 1.00 97.94 118 TYR A O 1
ATOM 982 N N . GLY A 1 119 ? -13.025 -3.114 -8.184 1.00 96.94 119 GLY A N 1
ATOM 983 C CA . GLY A 1 119 ? -13.637 -1.856 -8.605 1.00 96.94 119 GLY A CA 1
ATOM 984 C C . GLY A 1 119 ? -12.690 -0.875 -9.304 1.00 96.94 119 GLY A C 1
ATOM 985 O O . GLY A 1 119 ? -13.089 0.255 -9.580 1.00 96.94 119 GLY A O 1
ATOM 986 N N . PHE A 1 120 ? -11.455 -1.265 -9.639 1.00 97.56 120 PHE A N 1
ATOM 987 C CA . PHE A 1 120 ? -10.470 -0.376 -10.269 1.00 97.56 120 PHE A CA 1
ATOM 988 C C . PHE A 1 120 ? -10.596 -0.307 -11.798 1.00 97.56 120 PHE A C 1
ATOM 990 O O . PHE A 1 120 ? -9.650 -0.569 -12.540 1.00 97.56 120 PHE A O 1
ATOM 997 N N . THR A 1 121 ? -11.775 0.083 -12.283 1.00 95.56 121 THR A N 1
ATOM 998 C CA . THR A 1 121 ? -12.123 0.103 -13.717 1.00 95.56 121 THR A CA 1
ATOM 999 C C . THR A 1 121 ? -11.514 1.268 -14.503 1.00 95.56 121 THR A C 1
ATOM 1001 O O . THR A 1 121 ? -11.397 1.195 -15.724 1.00 95.56 121 THR A O 1
ATOM 1004 N N . GLN A 1 122 ? -11.104 2.340 -13.823 1.00 95.94 122 GLN A N 1
ATOM 1005 C CA . GLN A 1 122 ? -10.521 3.546 -14.420 1.00 95.94 122 GLN A CA 1
ATOM 1006 C C . GLN A 1 122 ? -9.606 4.267 -13.422 1.00 95.94 122 GLN A C 1
ATOM 1008 O O . GLN A 1 122 ? -9.626 3.969 -12.228 1.00 95.94 122 GLN A O 1
ATOM 1013 N N . ASN A 1 123 ? -8.816 5.239 -13.887 1.00 96.56 123 ASN A N 1
ATOM 1014 C CA . ASN A 1 123 ? -7.834 5.935 -13.042 1.00 96.56 123 ASN A CA 1
ATOM 1015 C C . ASN A 1 123 ? -8.473 6.575 -11.798 1.00 96.56 123 ASN A C 1
ATOM 1017 O O . ASN A 1 123 ? -7.992 6.365 -10.689 1.00 96.56 123 ASN A O 1
ATOM 1021 N N . SER A 1 124 ? -9.621 7.243 -11.944 1.00 96.00 124 SER A N 1
ATOM 1022 C CA . SER A 1 124 ? -10.322 7.871 -10.813 1.00 96.00 124 SER A CA 1
ATOM 1023 C C . SER A 1 124 ? -10.806 6.881 -9.743 1.00 96.00 124 SER A C 1
ATOM 1025 O O . SER A 1 124 ? -11.139 7.293 -8.641 1.00 96.00 124 SER A O 1
ATOM 1027 N N . ALA A 1 125 ? -10.869 5.576 -10.032 1.00 97.25 125 ALA A N 1
ATOM 1028 C CA . ALA A 1 125 ? -11.192 4.575 -9.014 1.00 97.25 125 ALA A CA 1
ATOM 1029 C C . ALA A 1 125 ? -10.004 4.304 -8.068 1.00 97.25 125 ALA A C 1
ATOM 1031 O O . ALA A 1 125 ? -10.201 3.847 -6.938 1.00 97.25 125 ALA A O 1
ATOM 1032 N N . ARG A 1 126 ? -8.774 4.595 -8.521 1.00 97.94 126 ARG A N 1
ATOM 1033 C CA . ARG A 1 126 ? -7.521 4.398 -7.774 1.00 97.94 126 ARG A CA 1
ATOM 1034 C C . ARG A 1 126 ? -7.051 5.638 -7.017 1.00 97.94 126 ARG A C 1
ATOM 1036 O O . ARG A 1 126 ? -6.225 5.507 -6.112 1.00 97.94 126 ARG A O 1
ATOM 1043 N N . THR A 1 127 ? -7.560 6.820 -7.360 1.00 97.88 127 THR A N 1
ATOM 1044 C CA . THR A 1 127 ? -7.241 8.053 -6.631 1.00 97.88 127 THR A CA 1
ATOM 1045 C C . THR A 1 127 ? -7.652 7.938 -5.167 1.00 97.88 127 THR A C 1
ATOM 1047 O O . THR A 1 127 ? -8.646 7.286 -4.836 1.00 97.88 127 THR A O 1
ATOM 1050 N N . SER A 1 128 ? -6.889 8.579 -4.287 1.00 98.06 128 SER A N 1
ATOM 1051 C CA . SER A 1 128 ? -7.163 8.601 -2.855 1.00 98.06 128 SER A CA 1
ATOM 1052 C C . SER A 1 128 ? -6.697 9.911 -2.258 1.00 98.06 128 SER A C 1
ATOM 1054 O O . SER A 1 128 ? -5.588 10.362 -2.546 1.00 98.06 128 SER A O 1
ATOM 1056 N N . THR A 1 129 ? -7.507 10.468 -1.366 1.00 98.00 129 THR A N 1
ATOM 1057 C CA . THR A 1 129 ? -7.132 11.665 -0.622 1.00 98.00 129 THR A CA 1
ATOM 1058 C C . THR A 1 129 ? -6.209 11.330 0.542 1.00 98.00 129 THR A C 1
ATOM 1060 O O . THR A 1 129 ? -6.193 10.212 1.076 1.00 98.00 129 THR A O 1
ATOM 1063 N N . THR A 1 130 ? -5.403 12.316 0.915 1.00 97.06 130 THR A N 1
ATOM 1064 C CA . THR A 1 130 ? -4.485 12.266 2.051 1.00 97.06 130 THR A CA 1
ATOM 1065 C C . THR A 1 130 ? -5.174 12.708 3.335 1.00 97.06 130 THR A C 1
ATOM 1067 O O . THR A 1 130 ? -5.954 13.657 3.354 1.00 97.06 130 THR A O 1
ATOM 1070 N N . THR A 1 131 ? -4.880 12.031 4.445 1.00 95.81 131 THR A N 1
ATOM 1071 C CA . THR A 1 131 ? -5.314 12.508 5.767 1.00 95.81 131 THR A CA 1
ATOM 1072 C C . THR A 1 131 ? -4.517 13.743 6.202 1.00 95.81 131 THR A C 1
ATOM 1074 O O . THR A 1 131 ? -3.374 13.937 5.786 1.00 95.81 131 THR A O 1
ATOM 1077 N N . ASP A 1 132 ? -5.079 14.560 7.101 1.00 92.19 132 ASP A N 1
ATOM 1078 C CA . ASP A 1 132 ? -4.378 15.722 7.679 1.00 92.19 132 ASP A CA 1
ATOM 1079 C C . ASP A 1 132 ? -3.034 15.319 8.316 1.00 92.19 132 ASP A C 1
ATOM 1081 O O . ASP A 1 132 ? -2.035 16.020 8.160 1.00 92.19 132 ASP A O 1
ATOM 1085 N N . TYR A 1 133 ? -2.999 14.154 8.975 1.00 93.75 133 TYR A N 1
ATOM 1086 C CA . TYR A 1 133 ? -1.784 13.589 9.561 1.00 93.75 133 TYR A CA 1
ATOM 1087 C C . TYR A 1 133 ? -0.740 13.245 8.493 1.00 93.75 133 TYR A C 1
ATOM 1089 O O . TYR A 1 133 ? 0.388 13.727 8.584 1.00 93.75 133 TYR A O 1
ATOM 1097 N N . ALA A 1 134 ? -1.122 12.485 7.459 1.00 94.81 134 ALA A N 1
ATOM 1098 C CA . ALA A 1 134 ? -0.229 12.115 6.361 1.00 94.81 134 ALA A CA 1
ATOM 1099 C C . ALA A 1 134 ? 0.376 13.357 5.677 1.00 94.81 134 ALA A C 1
ATOM 1101 O O . ALA A 1 134 ? 1.589 13.425 5.460 1.00 94.81 134 ALA A O 1
ATOM 1102 N N . ARG A 1 135 ? -0.444 14.387 5.424 1.00 93.25 135 ARG A N 1
ATOM 1103 C CA . ARG A 1 135 ? 0.022 15.678 4.887 1.00 93.25 135 ARG A CA 1
ATOM 1104 C C . ARG A 1 135 ? 1.033 16.346 5.814 1.00 93.25 135 ARG A C 1
ATOM 1106 O O . ARG A 1 135 ? 2.086 16.791 5.365 1.00 93.25 135 ARG A O 1
ATOM 1113 N N . ALA A 1 136 ? 0.746 16.388 7.114 1.00 91.88 136 ALA A N 1
ATOM 1114 C CA . ALA A 1 136 ? 1.608 17.049 8.089 1.00 91.88 136 ALA A CA 1
ATOM 1115 C C . ALA A 1 136 ? 2.972 16.386 8.274 1.00 91.88 136 ALA A C 1
ATOM 1117 O O . ALA A 1 136 ? 3.937 17.071 8.610 1.00 91.88 136 ALA A O 1
ATOM 1118 N N . ILE A 1 137 ? 3.074 15.083 8.015 1.00 92.31 137 ILE A N 1
ATOM 1119 C CA . ILE A 1 137 ? 4.350 14.367 8.066 1.00 92.31 137 ILE A CA 1
ATOM 1120 C C . ILE A 1 137 ? 5.069 14.310 6.712 1.00 92.31 137 ILE A C 1
ATOM 1122 O O . ILE A 1 137 ? 6.195 13.814 6.671 1.00 92.31 137 ILE A O 1
ATOM 1126 N N . GLY A 1 138 ? 4.486 14.858 5.638 1.00 93.31 138 GLY A N 1
ATOM 1127 C CA . GLY A 1 138 ? 5.176 15.116 4.369 1.00 93.31 138 GLY A CA 1
ATOM 1128 C C . GLY A 1 138 ? 4.715 14.302 3.158 1.00 93.31 138 GLY A C 1
ATOM 1129 O O . GLY A 1 138 ? 5.416 14.322 2.149 1.00 93.31 138 GLY A O 1
ATOM 1130 N N . VAL A 1 139 ? 3.573 13.607 3.221 1.00 96.50 139 VAL A N 1
ATOM 1131 C CA . VAL A 1 139 ? 2.986 12.995 2.015 1.00 96.50 139 VAL A CA 1
ATOM 1132 C C . VAL A 1 139 ? 2.593 14.090 1.022 1.00 96.50 139 VAL A C 1
ATOM 1134 O O . VAL A 1 139 ? 2.011 15.108 1.406 1.00 96.50 139 VAL A O 1
ATOM 1137 N N . TYR A 1 140 ? 2.910 13.875 -0.256 1.00 96.00 140 TYR A N 1
ATOM 1138 C CA . TYR A 1 140 ? 2.497 14.746 -1.350 1.00 96.00 140 TYR A CA 1
ATOM 1139 C C . TYR A 1 140 ? 0.973 14.863 -1.412 1.00 96.00 140 TYR A C 1
ATOM 1141 O O . TYR A 1 140 ? 0.250 13.876 -1.277 1.00 96.00 140 TYR A O 1
ATOM 1149 N N . MET A 1 141 ? 0.503 16.078 -1.671 1.00 95.38 141 MET A N 1
ATOM 1150 C CA . MET A 1 141 ? -0.898 16.377 -1.898 1.00 95.38 141 MET A CA 1
ATOM 1151 C C . MET A 1 141 ? -1.014 17.292 -3.117 1.00 95.38 141 MET A C 1
ATOM 1153 O O . MET A 1 141 ? -0.413 18.370 -3.142 1.00 95.38 141 MET A O 1
ATOM 1157 N N . ALA A 1 142 ? -1.826 16.884 -4.084 1.00 96.12 142 ALA A N 1
ATOM 1158 C CA . ALA A 1 142 ? -2.211 17.702 -5.217 1.00 96.12 142 ALA A CA 1
ATOM 1159 C C . ALA A 1 142 ? -3.020 18.929 -4.767 1.00 96.12 142 ALA A C 1
ATOM 1161 O O . ALA A 1 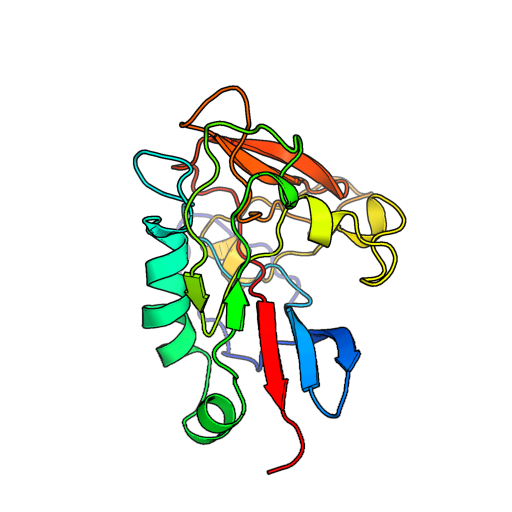142 ? -3.874 18.870 -3.874 1.00 96.12 142 ALA A O 1
ATOM 1162 N N . THR A 1 143 ? -2.712 20.069 -5.383 1.00 94.19 143 THR A N 1
ATOM 1163 C CA . THR A 1 143 ? -3.298 21.381 -5.067 1.00 94.19 143 THR A CA 1
ATOM 1164 C C . THR A 1 143 ? -4.069 21.986 -6.233 1.00 94.19 143 THR A C 1
ATOM 1166 O O . THR A 1 143 ? -4.665 23.053 -6.075 1.00 94.19 143 THR A O 1
ATOM 1169 N N . ASP A 1 144 ? -4.082 21.331 -7.395 1.00 92.69 144 ASP A N 1
ATOM 1170 C CA . ASP A 1 144 ? -4.944 21.726 -8.499 1.00 92.69 144 ASP A CA 1
ATOM 1171 C C . ASP A 1 144 ? -6.410 21.411 -8.179 1.00 92.69 144 ASP A C 1
ATOM 1173 O O . ASP A 1 144 ? -6.738 20.582 -7.332 1.00 92.69 144 ASP A O 1
ATOM 1177 N N . SER A 1 145 ? -7.320 22.088 -8.871 1.00 88.62 145 SER A N 1
ATOM 1178 C CA . SER A 1 145 ? -8.748 21.997 -8.579 1.00 88.62 145 SER A CA 1
ATOM 1179 C C . SER A 1 145 ? -9.384 20.650 -8.934 1.00 88.62 145 SER A C 1
ATOM 1181 O O . SER A 1 145 ? -10.466 20.363 -8.428 1.00 88.62 145 SER A O 1
ATOM 1183 N N . LYS A 1 146 ? -8.767 19.834 -9.799 1.00 90.19 146 LYS A N 1
ATOM 1184 C CA . LYS A 1 146 ? -9.348 18.561 -10.255 1.00 90.19 146 LYS A CA 1
ATOM 1185 C C . LYS A 1 146 ? -8.973 17.395 -9.347 1.00 90.19 146 LYS A C 1
ATOM 1187 O O . LYS A 1 146 ? -9.786 16.487 -9.188 1.00 90.19 146 LYS A O 1
ATOM 1192 N N . HIS A 1 147 ? -7.780 17.434 -8.761 1.00 93.38 147 HIS A N 1
ATOM 1193 C CA . HIS A 1 147 ? -7.236 16.364 -7.923 1.00 93.38 147 HIS A CA 1
ATOM 1194 C C . HIS A 1 147 ? -6.945 16.824 -6.492 1.00 93.38 147 HIS A C 1
ATOM 1196 O O . HIS A 1 147 ? -6.200 16.167 -5.773 1.00 93.38 147 HIS A O 1
ATOM 1202 N N . TYR A 1 148 ? -7.550 17.934 -6.063 1.00 94.25 148 TYR A N 1
ATOM 1203 C CA . TYR A 1 148 ? -7.345 18.511 -4.739 1.00 94.25 148 TYR A CA 1
ATOM 1204 C C . TYR A 1 148 ? -7.433 17.454 -3.625 1.00 94.25 148 TYR A C 1
ATOM 1206 O O . TYR A 1 148 ? -8.375 16.667 -3.566 1.00 94.25 148 TYR A O 1
ATOM 1214 N N . GLU A 1 149 ? -6.436 17.456 -2.739 1.00 95.19 149 GLU A N 1
ATOM 1215 C CA . GLU A 1 149 ? -6.229 16.497 -1.639 1.00 95.19 149 GLU A CA 1
ATOM 1216 C C . GLU A 1 149 ? -5.738 15.094 -2.017 1.00 95.19 149 GLU A C 1
ATOM 1218 O O . GLU A 1 149 ? -5.305 14.360 -1.116 1.00 95.19 149 GLU A O 1
ATOM 1223 N N . ASN A 1 150 ? -5.742 14.719 -3.299 1.00 97.94 150 ASN A N 1
ATOM 1224 C CA . ASN A 1 150 ? -5.189 13.439 -3.733 1.00 97.94 150 ASN A CA 1
ATOM 1225 C C . ASN A 1 150 ? -3.687 13.380 -3.476 1.00 97.94 150 ASN A C 1
ATOM 1227 O O . ASN A 1 150 ? -2.983 14.383 -3.564 1.00 97.94 150 ASN A O 1
ATOM 1231 N N . GLY A 1 151 ? -3.193 12.187 -3.171 1.00 97.94 151 GLY A N 1
ATOM 1232 C CA . GLY A 1 151 ? -1.765 11.939 -3.038 1.00 97.94 151 GLY A CA 1
ATOM 1233 C C . GLY A 1 151 ? -1.342 10.664 -3.741 1.00 97.94 151 GLY A C 1
ATOM 1234 O O . GLY A 1 151 ? -2.164 9.884 -4.229 1.00 97.94 151 GLY A O 1
ATOM 1235 N N . ASN A 1 152 ? -0.034 10.439 -3.722 1.00 98.31 152 ASN A N 1
ATOM 1236 C CA . ASN A 1 152 ? 0.566 9.238 -4.277 1.00 98.31 152 ASN A CA 1
ATOM 1237 C C . ASN A 1 152 ? 0.609 8.153 -3.201 1.00 98.31 152 ASN A C 1
ATOM 1239 O O . ASN A 1 152 ? 0.893 8.450 -2.036 1.00 98.31 152 ASN A O 1
ATOM 1243 N N . TRP A 1 153 ? 0.384 6.895 -3.577 1.00 98.75 153 TRP A N 1
ATOM 1244 C CA . TRP A 1 153 ? 0.464 5.773 -2.640 1.00 98.75 153 TRP A CA 1
ATOM 1245 C C . TRP A 1 153 ? 1.153 4.545 -3.227 1.00 98.75 153 TRP A C 1
ATOM 1247 O O . TRP A 1 153 ? 1.018 4.244 -4.412 1.00 98.75 153 TRP A O 1
ATOM 1257 N N . TRP A 1 154 ? 1.920 3.853 -2.386 1.00 98.81 154 TRP A N 1
ATOM 1258 C CA . TRP A 1 154 ? 2.758 2.724 -2.790 1.00 98.81 154 TRP A CA 1
ATOM 1259 C C . TRP A 1 154 ? 1.966 1.471 -3.170 1.00 98.81 154 TRP A C 1
ATOM 1261 O O . TRP A 1 154 ? 0.971 1.129 -2.530 1.00 98.81 154 TRP A O 1
ATOM 1271 N N . LEU A 1 155 ? 2.488 0.736 -4.153 1.00 98.88 155 LEU A N 1
ATOM 1272 C CA . LEU A 1 155 ? 2.160 -0.661 -4.425 1.00 98.88 155 LEU A CA 1
ATOM 1273 C C . LEU A 1 155 ? 3.328 -1.546 -3.974 1.00 98.88 155 LEU A C 1
ATOM 1275 O O . LEU A 1 155 ? 4.471 -1.099 -3.926 1.00 98.88 155 LEU A O 1
ATOM 1279 N N . ARG A 1 156 ? 3.064 -2.821 -3.670 1.00 98.69 156 ARG A N 1
ATOM 1280 C CA . ARG A 1 156 ? 4.133 -3.787 -3.335 1.00 98.69 156 ARG A CA 1
ATOM 1281 C C . ARG A 1 156 ? 4.898 -4.312 -4.550 1.00 98.69 156 ARG A C 1
ATOM 1283 O O . ARG A 1 156 ? 5.910 -4.984 -4.386 1.00 98.69 156 ARG A O 1
ATOM 1290 N N . SER A 1 157 ? 4.397 -4.071 -5.761 1.00 98.62 157 SER A N 1
ATOM 1291 C CA . SER A 1 157 ? 5.021 -4.598 -6.973 1.00 98.62 157 SER A CA 1
ATOM 1292 C C . SER A 1 157 ? 6.267 -3.794 -7.360 1.00 98.62 157 SER A C 1
ATOM 1294 O O . SER A 1 157 ? 6.186 -2.570 -7.468 1.00 98.62 157 SER A O 1
ATOM 1296 N N . PRO A 1 158 ? 7.394 -4.472 -7.628 1.00 98.50 158 PRO A N 1
ATOM 1297 C CA . PRO A 1 158 ? 8.632 -3.825 -8.034 1.00 98.50 158 PRO A CA 1
ATOM 1298 C C . PRO A 1 158 ? 8.550 -3.312 -9.472 1.00 98.50 158 PRO A C 1
ATOM 1300 O O . PRO A 1 158 ? 7.968 -3.965 -10.350 1.00 98.50 158 PRO A O 1
ATOM 1303 N N . TYR A 1 159 ? 9.219 -2.190 -9.744 1.00 98.38 159 TYR A N 1
ATOM 1304 C CA . TYR A 1 159 ? 9.415 -1.738 -11.115 1.00 98.38 159 TYR A CA 1
ATOM 1305 C C . TYR A 1 159 ? 10.339 -2.694 -11.877 1.00 98.38 159 TYR A C 1
ATOM 1307 O O . TYR A 1 159 ? 11.346 -3.166 -11.353 1.00 98.38 159 TYR A O 1
ATOM 1315 N N . LEU A 1 160 ? 9.999 -2.974 -13.135 1.00 98.12 160 LEU A N 1
ATOM 1316 C CA . LEU A 1 160 ? 10.660 -3.993 -13.952 1.00 98.12 160 LEU A CA 1
ATOM 1317 C C . LEU A 1 160 ? 12.106 -3.633 -14.319 1.00 98.12 160 LEU A C 1
ATOM 1319 O O . LEU A 1 160 ? 12.969 -4.505 -14.361 1.00 98.12 160 LEU A O 1
ATOM 1323 N N . PHE A 1 161 ? 12.357 -2.363 -14.637 1.00 97.75 161 PHE A N 1
ATOM 1324 C CA . PHE A 1 161 ? 13.599 -1.948 -15.296 1.00 97.75 161 PHE A CA 1
ATOM 1325 C C . PHE A 1 161 ? 14.647 -1.380 -14.339 1.00 97.75 161 PHE A C 1
ATOM 1327 O O . PHE A 1 161 ? 15.779 -1.143 -14.753 1.00 97.75 161 PHE A O 1
ATOM 1334 N N . ASN A 1 162 ? 14.283 -1.131 -13.080 1.00 97.69 162 ASN A N 1
ATOM 1335 C CA . ASN A 1 162 ? 15.190 -0.551 -12.102 1.00 97.69 162 ASN A CA 1
ATOM 1336 C C . ASN A 1 162 ? 14.819 -1.004 -10.683 1.00 97.69 162 ASN A C 1
ATOM 1338 O O . ASN A 1 162 ? 13.744 -0.672 -10.186 1.00 97.69 162 ASN A O 1
ATOM 1342 N N . GLU A 1 163 ? 15.726 -1.734 -10.032 1.00 97.44 163 GLU A N 1
ATOM 1343 C CA . GLU A 1 163 ? 15.558 -2.238 -8.663 1.00 97.44 163 GLU A CA 1
ATOM 1344 C C . GLU A 1 163 ? 15.482 -1.128 -7.602 1.00 97.44 163 GLU A C 1
ATOM 1346 O O . GLU A 1 163 ? 14.978 -1.357 -6.508 1.00 97.44 163 GLU A O 1
ATOM 1351 N N . PHE A 1 164 ? 15.899 0.097 -7.934 1.00 98.25 164 PHE A N 1
ATOM 1352 C CA . PHE A 1 164 ? 15.775 1.267 -7.061 1.00 98.25 164 PHE A CA 1
ATOM 1353 C C . PHE A 1 164 ? 14.384 1.917 -7.115 1.00 98.25 164 PHE A C 1
ATOM 1355 O O . PHE A 1 164 ? 14.163 2.923 -6.443 1.00 98.25 164 PHE A O 1
ATOM 1362 N N . TYR A 1 165 ? 13.450 1.393 -7.917 1.00 98.56 165 TYR A N 1
ATOM 1363 C CA . TYR A 1 165 ? 12.116 1.966 -8.119 1.00 98.56 165 TYR A CA 1
ATOM 1364 C C . TYR A 1 165 ? 11.021 0.944 -7.803 1.00 98.56 165 TYR A C 1
ATOM 1366 O O . TYR A 1 165 ? 11.107 -0.219 -8.192 1.00 98.56 165 TYR A O 1
ATOM 1374 N N . SER A 1 166 ? 9.959 1.375 -7.129 1.00 98.38 166 SER A N 1
ATOM 1375 C CA . SER A 1 166 ? 8.767 0.558 -6.877 1.00 98.38 166 SER A CA 1
ATOM 1376 C C . SER A 1 166 ? 7.540 1.208 -7.499 1.00 98.38 166 SER A C 1
ATOM 1378 O O . SER A 1 166 ? 7.524 2.422 -7.718 1.00 98.38 166 SER A O 1
ATOM 1380 N N . ASN A 1 167 ? 6.518 0.414 -7.816 1.00 98.62 167 ASN A N 1
ATOM 1381 C CA . ASN A 1 167 ? 5.301 0.959 -8.393 1.00 98.62 167 ASN A CA 1
ATOM 1382 C C . ASN A 1 167 ? 4.483 1.742 -7.360 1.00 98.62 167 ASN A C 1
ATOM 1384 O O . ASN A 1 167 ? 4.402 1.392 -6.183 1.00 98.62 167 ASN A O 1
ATOM 1388 N N . ASN A 1 168 ? 3.808 2.784 -7.827 1.00 98.69 168 ASN A N 1
ATOM 1389 C CA . ASN A 1 168 ? 2.875 3.571 -7.034 1.00 98.69 168 ASN A CA 1
ATOM 1390 C C . ASN A 1 168 ? 1.660 3.959 -7.877 1.00 98.69 168 ASN A C 1
ATOM 1392 O O . ASN A 1 168 ? 1.692 3.902 -9.105 1.00 98.69 168 ASN A O 1
ATOM 1396 N N . ILE A 1 169 ? 0.602 4.397 -7.208 1.00 98.69 169 ILE A N 1
ATOM 1397 C CA . ILE A 1 169 ? -0.473 5.168 -7.821 1.00 98.69 169 ILE A CA 1
ATOM 1398 C C . ILE A 1 169 ? -0.190 6.651 -7.610 1.00 98.69 169 ILE A C 1
ATOM 1400 O O . ILE A 1 169 ? 0.208 7.037 -6.509 1.00 98.69 169 ILE A O 1
ATOM 1404 N N . ASP A 1 170 ? -0.344 7.466 -8.650 1.00 98.00 170 ASP A N 1
ATOM 1405 C CA . ASP A 1 170 ? -0.256 8.925 -8.545 1.00 98.00 170 ASP A CA 1
ATOM 1406 C C . ASP A 1 170 ? -1.606 9.580 -8.190 1.00 98.00 170 ASP A C 1
ATOM 1408 O O . ASP A 1 170 ? -2.647 8.924 -8.086 1.00 98.00 170 ASP A O 1
ATOM 1412 N N . ASP A 1 171 ? -1.601 10.895 -8.012 1.00 97.50 171 ASP A N 1
ATOM 1413 C CA . ASP A 1 171 ? -2.768 11.713 -7.684 1.00 97.50 171 ASP A CA 1
ATOM 1414 C C . ASP A 1 171 ? -3.844 11.758 -8.791 1.00 97.50 171 ASP A C 1
ATOM 1416 O O . ASP A 1 171 ? -5.014 12.055 -8.510 1.00 97.50 171 ASP A O 1
ATOM 1420 N N . TYR A 1 172 ? -3.488 11.362 -10.018 1.00 97.31 172 TYR A N 1
ATOM 1421 C CA . TYR A 1 172 ? -4.400 11.151 -11.147 1.00 97.31 172 TYR A CA 1
ATOM 1422 C C . TYR A 1 172 ? -4.963 9.725 -11.190 1.00 97.31 172 TYR A C 1
ATOM 1424 O O . TYR A 1 172 ? -5.877 9.444 -11.971 1.00 97.31 172 TYR A O 1
ATOM 1432 N N . GLY A 1 173 ? -4.439 8.817 -10.365 1.00 98.00 173 GLY A N 1
ATOM 1433 C CA . GLY A 1 173 ? -4.802 7.409 -10.339 1.00 98.00 173 GLY A CA 1
ATOM 1434 C C . GLY A 1 173 ? -4.082 6.563 -11.394 1.00 98.00 173 GLY A C 1
ATOM 1435 O O . GLY A 1 173 ? -4.532 5.457 -11.699 1.00 98.00 173 GLY A O 1
ATOM 1436 N N . GLN A 1 174 ? -3.010 7.052 -12.010 1.00 98.06 174 GLN A N 1
ATOM 1437 C CA . GLN A 1 174 ? -2.162 6.272 -12.913 1.00 98.06 174 GLN A CA 1
ATOM 1438 C C . GLN A 1 174 ? -1.184 5.411 -12.117 1.00 98.06 174 GLN A C 1
ATOM 1440 O O . GLN A 1 174 ? -0.770 5.786 -11.024 1.00 98.06 174 GLN A O 1
ATOM 1445 N N . ILE A 1 175 ? -0.829 4.244 -12.660 1.00 98.25 175 ILE A N 1
ATOM 1446 C CA . ILE A 1 175 ? 0.261 3.445 -12.098 1.00 98.25 175 ILE A CA 1
ATOM 1447 C C . ILE A 1 175 ? 1.566 3.950 -12.700 1.00 98.25 175 ILE A C 1
ATOM 1449 O O . ILE A 1 175 ? 1.743 3.859 -13.913 1.00 98.25 175 ILE A O 1
ATOM 1453 N N . ASN A 1 176 ? 2.463 4.418 -11.843 1.00 97.62 176 ASN A N 1
ATOM 1454 C CA . ASN A 1 176 ? 3.809 4.854 -12.189 1.00 97.62 176 ASN A CA 1
ATOM 1455 C C . ASN A 1 176 ? 4.835 4.048 -11.383 1.00 97.62 176 ASN A C 1
ATOM 1457 O O . ASN A 1 176 ? 4.507 3.053 -10.723 1.00 97.62 176 ASN A O 1
ATOM 1461 N N . ASP A 1 177 ? 6.085 4.472 -11.457 1.00 97.19 177 ASP A N 1
ATOM 1462 C CA . ASP A 1 177 ? 7.175 4.026 -10.613 1.00 97.19 177 ASP A CA 1
ATOM 1463 C C . ASP A 1 177 ? 7.875 5.228 -9.975 1.00 97.19 177 ASP A C 1
ATOM 1465 O O . ASP A 1 177 ? 7.878 6.340 -10.508 1.00 97.19 177 ASP A O 1
ATOM 1469 N N . TYR A 1 178 ? 8.443 5.006 -8.794 1.00 97.81 178 TYR A N 1
ATOM 1470 C CA . TYR A 1 178 ? 9.199 6.027 -8.089 1.00 97.81 178 TYR A CA 1
ATOM 1471 C C . TYR A 1 178 ? 10.305 5.411 -7.244 1.00 97.81 178 TYR A C 1
ATOM 1473 O O . TYR A 1 178 ? 10.221 4.260 -6.813 1.00 97.81 178 TYR A O 1
ATOM 1481 N N . ILE A 1 179 ? 11.338 6.209 -6.984 1.00 98.00 179 ILE A N 1
ATOM 1482 C CA . ILE A 1 179 ? 12.508 5.786 -6.222 1.00 98.00 179 ILE A CA 1
ATOM 1483 C C . ILE A 1 179 ? 12.142 5.362 -4.793 1.00 98.00 179 ILE A C 1
ATOM 1485 O O . ILE A 1 179 ? 11.432 6.086 -4.092 1.00 98.00 179 ILE A O 1
ATOM 1489 N N . VAL A 1 180 ? 12.630 4.200 -4.352 1.00 98.19 180 VAL A N 1
ATOM 1490 C CA . VAL A 1 180 ? 12.157 3.508 -3.134 1.00 98.19 180 VAL A CA 1
ATOM 1491 C C . VAL A 1 180 ? 12.341 4.304 -1.841 1.00 98.19 180 VAL A C 1
ATOM 1493 O O . VAL A 1 180 ? 11.505 4.216 -0.943 1.00 98.19 180 VAL A O 1
ATOM 1496 N N . TYR A 1 181 ? 13.371 5.146 -1.767 1.00 96.94 181 TYR A N 1
ATOM 1497 C CA . TYR A 1 181 ? 13.684 5.946 -0.581 1.00 96.94 181 TYR A CA 1
ATOM 1498 C C . TYR A 1 181 ? 12.992 7.321 -0.564 1.00 96.94 181 TYR A C 1
ATOM 1500 O O . TYR A 1 181 ? 13.300 8.169 0.280 1.00 96.94 181 TYR A O 1
ATOM 1508 N N . THR A 1 182 ? 12.060 7.596 -1.490 1.00 96.25 182 THR A N 1
ATOM 1509 C CA . THR A 1 182 ? 11.287 8.846 -1.438 1.00 96.25 182 THR A CA 1
ATOM 1510 C C . THR A 1 182 ? 10.409 8.898 -0.193 1.00 96.25 182 THR A C 1
ATOM 1512 O O . THR A 1 182 ? 9.774 7.920 0.192 1.00 96.25 182 THR A O 1
ATOM 1515 N N . SER A 1 183 ? 10.306 10.084 0.401 1.00 91.62 183 SER A N 1
ATOM 1516 C CA . SER A 1 183 ? 9.430 10.342 1.548 1.00 91.62 183 SER A CA 1
ATOM 1517 C C . SER A 1 183 ? 8.113 11.026 1.165 1.00 91.62 183 SER A C 1
ATOM 1519 O O . SER A 1 183 ? 7.337 11.380 2.043 1.00 91.62 183 SER A O 1
ATOM 1521 N N . ALA A 1 184 ? 7.843 11.224 -0.129 1.00 95.25 184 ALA A N 1
ATOM 1522 C CA . ALA A 1 184 ? 6.652 11.946 -0.584 1.00 95.25 184 ALA A CA 1
ATOM 1523 C C . ALA A 1 184 ? 5.438 11.040 -0.865 1.00 95.25 184 ALA A C 1
ATOM 1525 O O . ALA A 1 184 ? 4.336 11.546 -1.065 1.00 95.25 184 ALA A O 1
ATOM 1526 N N . ILE A 1 185 ? 5.622 9.719 -0.900 1.00 98.00 185 ILE A N 1
ATOM 1527 C CA . ILE A 1 185 ? 4.559 8.755 -1.208 1.00 98.00 185 ILE A CA 1
ATOM 1528 C C . ILE A 1 185 ? 4.003 8.185 0.097 1.00 98.00 185 ILE A C 1
ATOM 1530 O O . ILE A 1 185 ? 4.750 7.858 1.021 1.00 98.00 185 ILE A O 1
ATOM 1534 N N . GLY A 1 186 ? 2.678 8.115 0.187 1.00 98.31 186 GLY A N 1
ATOM 1535 C CA . GLY A 1 186 ? 1.990 7.628 1.370 1.00 98.31 186 GLY A CA 1
ATOM 1536 C C . GLY A 1 186 ? 1.589 6.157 1.291 1.00 98.31 186 GLY A C 1
ATOM 1537 O O . GLY A 1 186 ? 1.852 5.443 0.321 1.00 98.31 186 GLY A O 1
ATOM 1538 N N . VAL A 1 187 ? 0.925 5.702 2.347 1.00 98.62 187 VAL A N 1
ATOM 1539 C CA . VAL A 1 187 ? 0.552 4.300 2.543 1.00 98.62 187 VAL A CA 1
ATOM 1540 C C . VAL A 1 187 ? -0.965 4.136 2.529 1.00 98.62 187 VAL A C 1
ATOM 1542 O O . VAL A 1 187 ? -1.685 4.844 3.241 1.00 98.62 187 VAL A O 1
ATOM 1545 N N . ARG A 1 188 ? -1.437 3.143 1.765 1.00 98.56 188 ARG A N 1
ATOM 1546 C CA . ARG A 1 188 ? -2.787 2.583 1.881 1.00 98.56 188 ARG A CA 1
ATOM 1547 C C . ARG A 1 188 ? -2.712 1.096 2.240 1.00 98.56 188 ARG A C 1
ATOM 1549 O O . ARG A 1 188 ? -2.523 0.278 1.340 1.00 98.56 188 ARG A O 1
ATOM 1556 N N . PRO A 1 189 ? -2.793 0.729 3.530 1.00 98.75 189 PRO A N 1
ATOM 1557 C CA . PRO A 1 189 ? -2.727 -0.668 3.927 1.00 98.75 189 PRO A CA 1
ATOM 1558 C C . PRO A 1 189 ? -3.947 -1.457 3.460 1.00 98.75 189 PRO A C 1
ATOM 1560 O O . PRO A 1 189 ? -5.059 -0.934 3.352 1.00 98.75 189 PRO A O 1
ATOM 1563 N N . VAL A 1 190 ? -3.714 -2.748 3.277 1.00 98.94 190 VAL A N 1
ATOM 1564 C CA . VAL A 1 190 ? -4.703 -3.784 3.023 1.00 98.94 190 VAL A CA 1
ATOM 1565 C C . VAL A 1 190 ? -4.690 -4.762 4.190 1.00 98.94 190 VAL A C 1
ATOM 1567 O O . VAL A 1 190 ? -3.619 -5.146 4.668 1.00 98.94 190 VAL A O 1
ATOM 1570 N N . ILE A 1 191 ? -5.871 -5.176 4.641 1.00 98.81 191 ILE A N 1
ATOM 1571 C CA . ILE A 1 191 ? -6.049 -6.252 5.622 1.00 98.81 191 ILE A CA 1
ATOM 1572 C C . ILE A 1 191 ? -7.085 -7.252 5.118 1.00 98.81 191 ILE A C 1
ATOM 1574 O O . ILE A 1 191 ? -8.008 -6.890 4.389 1.00 98.81 191 ILE A O 1
ATOM 1578 N N . ARG A 1 192 ? -6.955 -8.511 5.543 1.00 98.50 192 ARG A N 1
ATOM 1579 C CA . ARG A 1 192 ? -8.028 -9.505 5.418 1.00 98.50 192 ARG A CA 1
ATOM 1580 C C . ARG A 1 192 ? -8.590 -9.811 6.790 1.00 98.50 192 ARG A C 1
ATOM 1582 O O . ARG A 1 192 ? -7.821 -10.058 7.720 1.00 98.50 192 ARG A O 1
ATOM 1589 N N . ILE A 1 193 ? -9.910 -9.788 6.922 1.00 98.19 193 ILE A N 1
ATOM 1590 C CA . ILE A 1 193 ? -10.595 -10.061 8.187 1.00 98.19 193 ILE A CA 1
ATOM 1591 C C . ILE A 1 193 ? -11.635 -11.157 8.024 1.00 98.19 193 ILE A C 1
ATOM 1593 O O . ILE A 1 193 ? -12.191 -11.303 6.943 1.00 98.19 193 ILE A O 1
ATOM 1597 N N . ILE A 1 194 ? -11.928 -11.872 9.107 1.00 97.12 194 ILE A N 1
ATOM 1598 C CA . ILE A 1 194 ? -13.047 -12.819 9.184 1.00 97.12 194 ILE A CA 1
ATOM 1599 C C . ILE A 1 194 ? -14.112 -12.305 10.156 1.00 97.12 194 ILE A C 1
ATOM 1601 O O . ILE A 1 194 ? -13.779 -11.884 11.270 1.00 97.12 194 ILE A O 1
ATOM 1605 N N . VAL A 1 195 ? -15.385 -12.325 9.759 1.00 88.44 195 VAL A N 1
ATOM 1606 C CA . VAL A 1 195 ? -16.490 -11.807 10.591 1.00 88.44 195 VAL A CA 1
ATOM 1607 C C . VAL A 1 195 ? -17.037 -12.872 11.543 1.00 88.44 195 VAL A C 1
ATOM 1609 O O . VAL A 1 195 ? -17.273 -12.582 12.720 1.00 88.44 195 VAL A O 1
ATOM 1612 N N . SER A 1 196 ? -17.150 -14.120 11.097 1.00 78.81 196 SER A N 1
ATOM 1613 C CA . SER A 1 196 ? -17.563 -15.255 11.924 1.00 78.81 196 SER A CA 1
ATOM 1614 C C . SER A 1 196 ? -16.353 -15.917 12.609 1.00 78.81 196 SER A C 1
ATOM 1616 O O . SER A 1 196 ? -15.281 -16.086 12.034 1.00 78.81 196 SER A O 1
ATOM 1618 N N . LYS A 1 197 ? -16.481 -16.208 13.905 1.00 58.19 197 LYS A N 1
ATOM 1619 C CA . LYS A 1 197 ? -15.5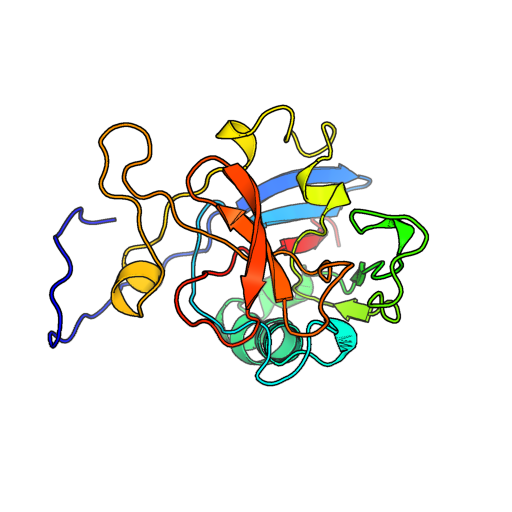97 -17.115 14.652 1.00 58.19 197 LYS A CA 1
ATOM 1620 C C . LYS A 1 197 ? -16.455 -17.976 15.552 1.00 58.19 197 LYS A C 1
ATOM 1622 O O . LYS A 1 197 ? -17.409 -17.395 16.117 1.00 58.19 197 LYS A O 1
#

Sequence (197 aa):
MNGSTIKKYQTYYFKVEPIKWRVLEEVDDTYTLLSEYIIDKQIFDNAFNNYERSEMREWLNNSFYNKSFSTLEKTRILTTIVDNSASTTISSSNPNACNNTNDKVYLLSYQEARSSTYGFTQNSARTSTTTDYARAIGVYMATDSKHYENGNWWLRSPYLFNEFYSNNIDDYGQINDYIVYTSAIGVRPVIRIIVSK

Foldseek 3Di:
DPPDDADPPDDDDDDDDQFDWDFQDDDPQKTKTKGQAQEAWDFQAPAFLANQPTPVQVCFQPVCVVPNDDPVQVVFFAFDFADQAQVQAPGNPQPSGDHTDGGSKAFHTPVSCCDVSSVNPDLVSQWHFHDPHRVNQAADADDDPPLGRTTKAFHSHQDRPDRQWGWIQGSSSDIDIDGRRDRHHGYIMITMGGPDD

Secondary structure (DSSP, 8-state):
---PPP-TT--------PPPEEEEEEETTEEEEEESSB-EE--S-SS---GGG-HHHHHIIIIIHHHHS-HHHHHHBPPEEE--SGGGSSSTT-TT----EEESEE---TTGGG-TTTT--SHHHH--BBPHHHHHHT-----STTTTTB--EEEEEEPSS-TTEEEEE-TTS-EEEEETT-SS-EE--EEEEES--

Nearest PDB structures (foldseek):
  4aqz-assembly1_A  TM=1.961E-01  e=7.064E+00  Neisseria meningitidis

Radius of gyration: 16.24 Å; Cα contacts (8 Å, |Δi|>4): 448; chains: 1; bounding box: 36×42×37 Å

pLDDT: mean 94.87, std 8.33, range [53.09, 98.94]

Solvent-accessible surface area (backbone atoms only — not comparable to full-atom values)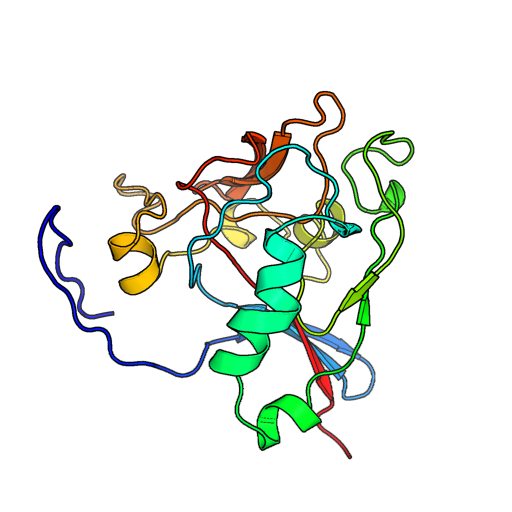: 10490 Å² total; per-residue (Å²): 134,86,88,70,87,84,61,88,98,63,91,82,88,78,84,90,70,83,86,55,68,38,81,39,45,77,55,93,64,28,37,38,30,34,42,58,40,26,62,36,63,54,37,47,13,91,68,46,26,39,44,78,80,15,58,38,47,53,38,34,56,40,63,46,46,64,71,77,42,53,77,71,56,53,75,32,45,37,78,38,80,44,76,36,43,21,74,32,27,97,38,74,78,32,80,46,44,40,65,66,44,80,38,51,33,44,50,47,32,50,42,58,60,54,26,58,81,54,55,25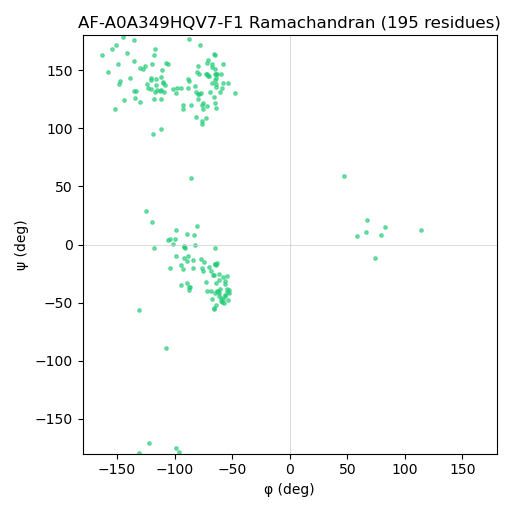,76,47,38,75,58,58,38,32,40,48,35,70,65,13,45,72,76,44,22,46,61,41,79,53,92,88,37,55,43,11,18,30,30,53,33,47,21,34,28,71,90,40,56,49,18,21,23,26,35,34,42,71,18,46,80,49,68,43,58,21,62,43,59,41,34,17,36,39,52,27,40,38,36,46,77,77,130

Mean predicted aligned error: 3.97 Å